Protein AF-A0A514Z935-F1 (afdb_monomer)

InterPro domains:
  IPR003754 Tetrapyrrole biosynthesis, uroporphyrinogen III synthase [PF02602] (54-218)
  IPR003754 Tetrapyrrole biosynthesis, uroporphyrinogen III synthase [cd06578] (17-218)
  IPR036108 Tetrapyrrole biosynthesis, uroporphyrinogen III synthase superfamily [G3DSA:3.40.50.10090] (16-127)
  IPR036108 Tetrapyrrole biosynthesis, uroporphyrinogen III synthase superfamily [G3DSA:3.40.50.10090] (140-225)
  IPR036108 Tetrapyrrole biosynthesis, uroporphyrinogen III synthase superfamily [SSF69618] (15-220)
  IPR039793 Uroporphyrinogen-III synthase [PTHR38042] (12-221)

Sequence (226 aa):
MKSVLRTHQQREQTKKILLTRKNSAADEKFFADRNFVSQILPLSVLVLRTLTAQDILDLNQSHWVIFTSQTPVKMILSLLTKPIKIACIGEHTASRIRQCGYEPDFVSSKANKEEFVAEWKSLYSEEVQIFYPMSDLAEPIVATNAVIKNVVCYENRANLSATSALEKLLSAGNLDAVYLTSPSGWARFYIVYKNFDFPLKLIAIGKTTQAAIAANGFVSILKDEL

pLDDT: mean 90.05, std 12.54, range [34.81, 98.31]

Foldseek 3Di:
DDDDPDPPPPPPDQAEEEEQQDPCPVVCVLVVVVRYHYDYQHQKDKFFDDDDPVLLVLLQVFQEEEELDLVCLLVSVVSHPDDHAYEYEDPVNQVSNVVNVDHHPYYQPHNDLVSVLVVCVVPDQAETEYEYADAPPDDDRDHPRYNYDYDHGIYIDGPPVSLVVLLVVVVVVRHQAYEDEALVSVVSSCVRCVVHDDDHAYEYCDDRNQVSQVVVVDHYYYSVVD

Solvent-accessible surface area (backbone atoms only — not comparable to full-atom values): 13083 Å² total; per-residue (Å²): 137,85,86,76,83,78,79,83,74,78,74,79,77,73,39,29,30,38,33,43,48,81,91,36,70,72,55,46,50,58,38,42,80,68,52,30,48,73,41,77,52,36,49,56,40,81,44,75,48,87,74,52,74,64,54,49,48,49,49,65,68,26,56,31,36,43,31,76,49,52,80,58,46,66,62,55,62,72,63,53,87,63,95,64,47,32,34,26,37,29,68,71,25,46,53,49,40,44,75,71,78,41,79,66,77,38,69,34,95,50,83,50,68,70,59,35,53,52,55,46,58,74,77,47,82,63,80,41,39,30,27,32,58,36,44,68,85,52,81,78,79,84,55,99,51,42,53,63,48,72,39,70,41,26,36,85,40,75,30,71,77,38,51,64,52,49,51,54,49,58,73,63,70,67,58,51,27,39,44,31,82,34,46,70,48,43,55,63,49,44,73,58,49,75,80,54,96,72,88,58,49,39,32,14,69,40,69,71,24,36,50,50,43,40,76,72,78,43,79,59,45,46,54,94,77,110

Radius of gyration: 22.85 Å; Cα contacts (8 Å, |Δi|>4): 381; chains: 1; bounding box: 49×38×88 Å

Organism: NCBI:txid2592653

Mean predicted aligned error: 7.28 Å

Secondary structure (DSSP, 8-state):
--------------EEEEE-SS--HHHHHHHHTTTEEEEE--SEEEEEPPPPHHHHHHHHH-SEEEESSSTTHHHHHTT-SS--EEEEESHHHHHHHHHTT---SEEESSSSHHHHHHHHHHH--S-EEEEEEEETTSPPP--TTEEEEEEEEEEEEE-HHHHHHHHHHHHTT---EEEE-SHHHHHHHHHHHTT--S--EEEESSHHHHHHHHTTT--EEEGGG-

Structure (mmCIF, N/CA/C/O backbone):
data_AF-A0A514Z935-F1
#
_entry.id   AF-A0A514Z935-F1
#
loop_
_atom_site.group_PDB
_atom_site.id
_atom_site.type_symbol
_atom_site.label_atom_id
_atom_site.label_alt_id
_atom_site.label_comp_id
_atom_site.label_asym_id
_atom_site.label_entity_id
_atom_site.label_seq_id
_atom_site.pdbx_PDB_ins_code
_atom_site.Cartn_x
_atom_site.Cartn_y
_atom_site.Cartn_z
_atom_site.occupancy
_atom_site.B_iso_or_equiv
_atom_site.auth_seq_id
_atom_site.auth_comp_id
_atom_site.auth_asym_id
_atom_site.auth_atom_id
_atom_site.pdbx_PDB_model_num
ATOM 1 N N . MET A 1 1 ? 9.562 -23.398 -62.787 1.00 38.91 1 MET A N 1
ATOM 2 C CA . MET A 1 1 ? 10.049 -22.347 -61.866 1.00 38.91 1 MET A CA 1
ATOM 3 C C . MET A 1 1 ? 8.942 -22.019 -60.874 1.00 38.91 1 MET A C 1
ATOM 5 O O . MET A 1 1 ? 7.975 -21.374 -61.250 1.00 38.91 1 MET A O 1
ATOM 9 N N . LYS A 1 2 ? 9.019 -22.544 -59.644 1.00 34.81 2 LYS A N 1
ATOM 10 C CA . LYS A 1 2 ? 8.078 -22.217 -58.561 1.00 34.81 2 LYS A CA 1
ATOM 11 C C . LYS A 1 2 ? 8.681 -21.076 -57.744 1.00 34.81 2 LYS A C 1
ATOM 13 O O . LYS A 1 2 ? 9.650 -21.287 -57.024 1.00 34.81 2 LYS A O 1
ATOM 18 N N . SER A 1 3 ? 8.126 -19.879 -57.904 1.00 36.09 3 SER A N 1
ATOM 19 C CA . SER A 1 3 ? 8.362 -18.749 -57.008 1.00 36.09 3 SER A CA 1
ATOM 20 C C . SER A 1 3 ? 7.587 -19.012 -55.718 1.00 36.09 3 SER A C 1
ATOM 22 O O . SER A 1 3 ? 6.361 -18.938 -55.698 1.00 36.09 3 SER A O 1
ATOM 24 N N . VAL A 1 4 ? 8.298 -19.404 -54.663 1.00 39.91 4 VAL A N 1
ATOM 25 C CA . VAL A 1 4 ? 7.763 -19.424 -53.301 1.00 39.91 4 VAL A CA 1
ATOM 26 C C . VAL A 1 4 ? 8.109 -18.072 -52.693 1.00 39.91 4 VAL A C 1
ATOM 28 O O . VAL A 1 4 ? 9.238 -17.840 -52.264 1.00 39.91 4 VAL A O 1
ATOM 31 N N . LEU A 1 5 ? 7.131 -17.169 -52.699 1.00 40.25 5 LEU A N 1
ATOM 32 C CA . LEU A 1 5 ? 7.147 -15.945 -51.907 1.00 40.25 5 LEU A CA 1
ATOM 33 C C . LEU A 1 5 ? 7.273 -16.340 -50.429 1.00 40.25 5 LEU A C 1
ATOM 35 O O . LEU A 1 5 ? 6.337 -16.862 -49.827 1.00 40.25 5 LEU A O 1
ATOM 39 N N . ARG A 1 6 ? 8.463 -16.136 -49.857 1.00 40.72 6 ARG A N 1
ATOM 40 C CA . ARG A 1 6 ? 8.690 -16.214 -48.413 1.00 40.72 6 ARG A CA 1
ATOM 41 C C . ARG A 1 6 ? 8.027 -15.005 -47.767 1.00 40.72 6 ARG A C 1
ATOM 43 O O . ARG A 1 6 ? 8.526 -13.889 -47.862 1.00 40.72 6 ARG A O 1
ATOM 50 N N . THR A 1 7 ? 6.907 -15.242 -47.103 1.00 41.59 7 THR A N 1
ATOM 51 C CA . THR A 1 7 ? 6.270 -14.288 -46.200 1.00 41.59 7 THR A CA 1
ATOM 52 C C . THR A 1 7 ? 7.238 -13.993 -45.052 1.00 41.59 7 THR A C 1
ATOM 54 O O . THR A 1 7 ? 7.523 -14.865 -44.231 1.00 41.59 7 THR A O 1
ATOM 57 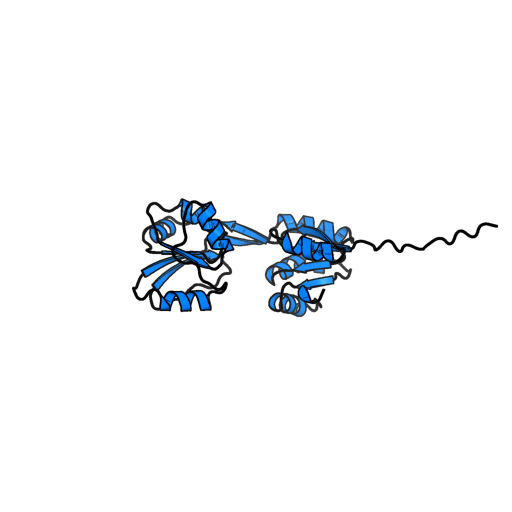N N . HIS A 1 8 ? 7.776 -12.774 -44.995 1.00 43.47 8 HIS A N 1
ATOM 58 C CA . HIS A 1 8 ? 8.465 -12.266 -43.813 1.00 43.47 8 HIS A CA 1
ATOM 59 C C . HIS A 1 8 ? 7.430 -12.061 -42.697 1.00 43.47 8 HIS A C 1
ATOM 61 O O . HIS A 1 8 ? 6.852 -10.989 -42.564 1.00 43.47 8 HIS A O 1
ATOM 67 N N . GLN A 1 9 ? 7.184 -13.090 -41.884 1.00 44.22 9 GLN A N 1
ATOM 68 C CA . GLN A 1 9 ? 6.660 -12.876 -40.537 1.00 44.22 9 GLN A CA 1
ATOM 69 C C . GLN A 1 9 ? 7.797 -12.274 -39.704 1.00 44.22 9 GLN A C 1
ATOM 71 O O . GLN A 1 9 ? 8.700 -12.988 -39.263 1.00 44.22 9 GLN A O 1
ATOM 76 N N . GLN A 1 10 ? 7.774 -10.954 -39.502 1.00 45.56 10 GLN A N 1
ATOM 77 C CA . GLN A 1 10 ? 8.429 -10.342 -38.349 1.00 45.56 10 GLN A CA 1
ATOM 78 C C . GLN A 1 10 ? 7.857 -11.036 -37.109 1.00 45.56 10 GLN A C 1
ATOM 80 O O . GLN A 1 10 ? 6.698 -10.836 -36.759 1.00 45.56 10 GLN A O 1
ATOM 85 N N . ARG A 1 11 ? 8.643 -11.912 -36.475 1.00 48.09 11 ARG A N 1
ATOM 86 C CA . ARG A 1 11 ? 8.331 -12.370 -35.122 1.00 48.09 11 ARG A CA 1
ATOM 87 C C . ARG A 1 11 ? 8.360 -11.127 -34.247 1.00 48.09 11 ARG A C 1
ATOM 89 O O . ARG A 1 11 ? 9.430 -10.548 -34.073 1.00 48.09 11 ARG A O 1
ATOM 96 N N . GLU A 1 12 ? 7.206 -10.697 -33.752 1.00 62.25 12 GLU A N 1
ATOM 97 C CA . GLU A 1 12 ? 7.158 -9.661 -32.730 1.00 62.25 12 GLU A CA 1
ATOM 98 C C . GLU A 1 12 ? 8.015 -10.126 -31.552 1.00 62.25 12 GLU A C 1
ATOM 100 O O . GLU A 1 12 ? 7.725 -11.135 -30.908 1.00 62.25 12 GLU A O 1
ATOM 105 N N . GLN A 1 13 ? 9.133 -9.442 -31.327 1.00 77.75 13 GLN A N 1
ATOM 106 C CA . GLN A 1 13 ? 10.021 -9.764 -30.226 1.00 77.75 13 GLN A CA 1
ATOM 107 C C . GLN A 1 13 ? 9.318 -9.376 -28.927 1.00 77.75 13 GLN A C 1
ATOM 109 O O . GLN A 1 13 ? 9.042 -8.201 -28.687 1.00 77.75 13 GLN A O 1
ATOM 114 N N . THR A 1 14 ? 9.004 -10.375 -28.109 1.00 85.69 14 THR A N 1
ATOM 115 C CA . THR A 1 14 ? 8.388 -10.168 -26.801 1.00 85.69 14 THR A CA 1
ATOM 116 C C . THR A 1 14 ? 9.323 -9.364 -25.904 1.00 85.69 14 THR A C 1
ATOM 118 O O . THR A 1 14 ? 10.494 -9.721 -25.749 1.00 85.69 14 THR A O 1
ATOM 121 N N . LYS A 1 15 ? 8.801 -8.289 -25.310 1.00 95.25 15 LYS A N 1
ATOM 122 C CA . LYS A 1 15 ? 9.556 -7.390 -24.426 1.00 95.25 15 LYS A CA 1
ATOM 123 C C . LYS A 1 15 ? 9.511 -7.897 -22.990 1.00 95.25 15 LYS A C 1
ATOM 125 O O . LYS A 1 15 ? 8.523 -8.502 -22.590 1.00 95.25 15 LYS A O 1
ATOM 130 N N . LYS A 1 16 ? 10.530 -7.644 -22.175 1.00 96.88 16 LYS A N 1
ATOM 131 C CA . LYS A 1 16 ? 10.535 -7.984 -20.746 1.00 96.88 16 LYS A CA 1
ATOM 132 C C . LYS A 1 16 ? 10.329 -6.750 -19.885 1.00 96.88 16 LYS A C 1
ATOM 134 O O . LYS A 1 16 ? 10.975 -5.723 -20.083 1.00 96.88 16 LYS A O 1
ATOM 139 N N . ILE A 1 17 ? 9.457 -6.872 -18.892 1.00 97.56 17 ILE A N 1
ATOM 140 C CA . ILE A 1 17 ? 9.171 -5.806 -17.932 1.00 97.56 17 ILE A CA 1
ATOM 141 C C . ILE A 1 17 ? 9.359 -6.288 -16.501 1.00 97.56 17 ILE A C 1
ATOM 143 O O . ILE A 1 17 ? 8.894 -7.361 -16.124 1.00 97.56 17 ILE A O 1
ATOM 147 N N . LEU A 1 18 ? 10.014 -5.465 -15.687 1.00 97.62 18 LEU A N 1
ATOM 148 C CA . LEU A 1 18 ? 10.150 -5.691 -14.255 1.00 97.62 18 LEU A CA 1
ATOM 149 C C . LEU A 1 18 ? 8.975 -5.074 -13.485 1.00 97.62 18 LEU A C 1
ATOM 151 O O . LEU A 1 18 ? 8.749 -3.868 -13.565 1.00 97.62 18 LEU A O 1
ATOM 155 N N . LEU A 1 19 ? 8.272 -5.870 -12.682 1.00 97.19 19 LEU A N 1
ATOM 156 C CA . LEU A 1 19 ? 7.227 -5.415 -11.766 1.00 97.19 19 LEU A CA 1
ATOM 157 C C . LEU A 1 19 ? 7.778 -5.403 -10.341 1.00 97.19 19 LEU A C 1
ATOM 159 O O . LEU A 1 19 ? 8.214 -6.424 -9.811 1.00 97.19 19 LEU A O 1
ATOM 163 N N . THR A 1 20 ? 7.735 -4.237 -9.699 1.00 94.19 20 THR A N 1
ATOM 164 C CA . THR A 1 20 ? 8.425 -3.992 -8.418 1.00 94.19 20 THR A CA 1
ATOM 165 C C . THR A 1 20 ? 7.577 -4.254 -7.164 1.00 94.19 20 THR A C 1
ATOM 167 O O . THR A 1 20 ? 7.982 -3.919 -6.044 1.00 94.19 20 THR A O 1
ATOM 170 N N . ARG A 1 21 ? 6.404 -4.886 -7.321 1.00 88.62 21 ARG A N 1
ATOM 171 C CA . ARG A 1 21 ? 5.428 -5.179 -6.256 1.00 88.62 21 ARG A CA 1
ATOM 172 C C . ARG A 1 21 ? 5.013 -6.656 -6.280 1.00 88.62 21 ARG A C 1
ATOM 174 O O . ARG A 1 21 ? 5.019 -7.288 -7.321 1.00 88.62 21 ARG A O 1
ATOM 181 N N . LYS A 1 22 ? 4.653 -7.215 -5.114 1.00 81.88 22 LYS A N 1
ATOM 182 C CA . LYS A 1 22 ? 4.264 -8.634 -4.958 1.00 81.88 22 LYS A CA 1
ATOM 183 C C . LYS A 1 22 ? 2.874 -8.970 -5.518 1.00 81.88 22 LYS A C 1
ATOM 185 O O . LYS A 1 22 ? 2.697 -10.020 -6.117 1.00 81.88 22 LYS A O 1
ATOM 190 N N . ASN A 1 23 ? 1.885 -8.106 -5.290 1.00 79.94 23 ASN A N 1
ATOM 191 C CA . ASN A 1 23 ? 0.494 -8.350 -5.684 1.00 79.94 23 ASN A CA 1
ATOM 192 C C . ASN A 1 23 ? 0.226 -7.703 -7.045 1.00 79.94 23 ASN A C 1
ATOM 194 O O . ASN A 1 23 ? -0.325 -6.605 -7.094 1.00 79.94 23 ASN A O 1
ATOM 198 N N . SER A 1 24 ? 0.663 -8.366 -8.113 1.00 83.88 24 SER A N 1
ATOM 199 C CA . SER A 1 24 ? 0.723 -7.772 -9.450 1.00 83.88 24 SER A CA 1
ATOM 200 C C . SER A 1 24 ? -0.103 -8.492 -10.514 1.00 83.88 24 SER A C 1
ATOM 202 O O . SER A 1 24 ? -0.036 -8.086 -11.659 1.00 83.88 24 SER A O 1
ATOM 204 N N . ALA A 1 25 ? -0.962 -9.456 -10.169 1.00 88.56 25 ALA A N 1
ATOM 205 C CA . ALA A 1 25 ? -1.711 -10.251 -11.155 1.00 88.56 25 ALA A CA 1
ATOM 206 C C . ALA A 1 25 ? -2.485 -9.416 -12.203 1.00 88.56 25 ALA A C 1
ATOM 208 O O . ALA A 1 25 ? -2.454 -9.719 -13.395 1.00 88.56 25 ALA A O 1
ATOM 209 N N . ALA A 1 26 ? -3.154 -8.337 -11.780 1.00 90.62 26 ALA A N 1
ATOM 210 C CA . ALA A 1 26 ? -3.851 -7.437 -12.704 1.00 90.62 26 ALA A CA 1
ATOM 211 C C . ALA A 1 26 ? -2.878 -6.640 -13.594 1.00 90.62 26 ALA A C 1
ATOM 213 O O . ALA A 1 26 ? -3.160 -6.409 -14.768 1.00 90.62 26 ALA A O 1
ATOM 214 N N . ASP A 1 27 ? -1.728 -6.239 -13.047 1.00 94.38 27 ASP A N 1
ATOM 215 C CA . ASP A 1 27 ? -0.671 -5.557 -13.796 1.00 94.38 27 ASP A CA 1
ATOM 216 C C . ASP A 1 27 ? 0.008 -6.518 -14.784 1.00 94.38 27 ASP A C 1
ATOM 218 O O . ASP A 1 27 ? 0.203 -6.166 -15.941 1.00 94.38 27 ASP A O 1
ATOM 222 N N . GLU A 1 28 ? 0.303 -7.750 -14.368 1.00 96.00 28 GLU A N 1
ATOM 223 C CA . GLU A 1 28 ? 0.861 -8.804 -15.217 1.00 96.00 28 GLU A CA 1
ATOM 224 C C . GLU A 1 28 ? -0.033 -9.057 -16.425 1.00 96.00 28 GLU A C 1
ATOM 226 O O . GLU A 1 28 ? 0.459 -9.072 -17.551 1.00 96.00 28 GLU A O 1
ATOM 231 N N . LYS A 1 29 ? -1.350 -9.176 -16.207 1.00 95.62 29 LYS A N 1
ATOM 232 C CA . LYS A 1 29 ? -2.318 -9.290 -17.300 1.00 95.62 29 LYS A CA 1
ATOM 233 C C . LYS A 1 29 ? -2.285 -8.064 -18.215 1.00 95.62 29 LYS A C 1
ATOM 235 O O . LYS A 1 29 ? -2.195 -8.216 -19.428 1.00 95.62 29 LYS A O 1
ATOM 240 N N . PHE A 1 30 ? -2.325 -6.861 -17.643 1.00 95.94 30 PHE A N 1
ATOM 241 C CA . PHE A 1 30 ? -2.292 -5.608 -18.401 1.00 95.94 30 PHE A CA 1
ATOM 242 C C . PHE A 1 30 ? -1.068 -5.506 -19.328 1.00 95.94 30 PHE A C 1
ATOM 244 O O . PHE A 1 30 ? -1.192 -5.050 -20.468 1.00 95.94 30 PHE A O 1
ATOM 251 N N . PHE A 1 31 ? 0.103 -5.927 -18.843 1.00 96.69 31 PHE A N 1
ATOM 252 C CA . PHE A 1 31 ? 1.350 -5.918 -19.605 1.00 96.69 31 PHE A CA 1
ATOM 253 C C . PHE A 1 31 ? 1.435 -7.080 -20.604 1.00 96.69 31 PHE A C 1
ATOM 255 O O . PHE A 1 31 ? 1.903 -6.876 -21.725 1.00 96.69 31 PHE A O 1
ATOM 262 N N . ALA A 1 32 ? 0.936 -8.267 -20.251 1.00 95.69 32 ALA A N 1
ATOM 263 C CA . ALA A 1 32 ? 0.850 -9.404 -21.168 1.00 95.69 32 ALA A CA 1
ATOM 264 C C . ALA A 1 32 ? -0.004 -9.075 -22.402 1.00 95.69 32 ALA A C 1
ATOM 266 O O . ALA A 1 32 ? 0.423 -9.331 -23.527 1.00 95.69 32 ALA A O 1
ATOM 267 N N . ASP A 1 33 ? -1.141 -8.397 -22.205 1.00 95.56 33 ASP A N 1
ATOM 268 C CA . ASP A 1 33 ? -2.022 -7.918 -23.281 1.00 95.56 33 ASP A CA 1
ATOM 269 C C . ASP A 1 33 ? -1.326 -6.873 -24.201 1.00 95.56 33 ASP A C 1
ATOM 271 O O . ASP A 1 33 ? -1.850 -6.519 -25.254 1.00 95.56 33 ASP A O 1
ATOM 275 N N . ARG A 1 34 ? -0.123 -6.396 -23.833 1.00 94.75 34 ARG A N 1
ATOM 276 C CA . ARG A 1 34 ? 0.731 -5.446 -24.577 1.00 94.75 34 ARG A CA 1
ATOM 277 C C . ARG A 1 34 ? 2.080 -6.045 -24.995 1.00 94.75 34 ARG A C 1
ATOM 279 O O . ARG A 1 34 ? 3.050 -5.314 -25.202 1.00 94.75 34 ARG A O 1
ATOM 286 N N . ASN A 1 35 ? 2.146 -7.371 -25.118 1.00 95.38 35 ASN A N 1
ATOM 287 C CA . ASN A 1 35 ? 3.324 -8.120 -25.567 1.00 95.38 35 ASN A CA 1
ATOM 288 C C . ASN A 1 35 ? 4.563 -7.959 -24.656 1.00 95.38 35 ASN A C 1
ATOM 290 O O . ASN A 1 35 ? 5.713 -7.979 -25.112 1.00 95.38 35 ASN A O 1
ATOM 294 N N . PHE A 1 36 ? 4.326 -7.809 -23.349 1.00 96.50 36 PHE A N 1
ATOM 295 C CA . PHE A 1 36 ? 5.367 -7.905 -22.333 1.00 96.50 36 PHE A CA 1
ATOM 296 C C . PHE A 1 36 ? 5.308 -9.236 -21.575 1.00 96.50 36 PHE A C 1
ATOM 298 O O . PHE A 1 36 ? 4.248 -9.696 -21.157 1.00 96.50 36 PHE A O 1
ATOM 305 N N . VAL A 1 37 ? 6.477 -9.804 -21.292 1.00 96.50 37 VAL A N 1
ATOM 306 C CA . VAL A 1 37 ? 6.668 -10.863 -20.300 1.00 96.50 37 VAL A CA 1
ATOM 307 C C . VAL A 1 37 ? 7.099 -10.226 -18.989 1.00 96.50 37 VAL A C 1
ATOM 309 O O . VAL A 1 37 ? 8.124 -9.545 -18.906 1.00 96.50 37 VAL A O 1
ATOM 312 N N . SER A 1 38 ? 6.284 -10.454 -17.965 1.00 96.19 38 SER A N 1
ATOM 313 C CA . SER A 1 38 ? 6.471 -9.892 -16.634 1.00 96.19 38 SER A CA 1
ATOM 314 C C . SER A 1 38 ? 7.500 -10.688 -15.838 1.00 96.19 38 SER A C 1
ATOM 316 O O . SER A 1 38 ? 7.423 -11.911 -15.734 1.00 96.19 38 SER A O 1
ATOM 318 N N . GLN A 1 39 ? 8.436 -9.980 -15.219 1.00 95.50 39 GLN A N 1
ATOM 319 C CA . GLN A 1 39 ? 9.301 -10.500 -14.175 1.00 95.50 39 GLN A CA 1
ATOM 320 C C . GLN A 1 39 ? 9.010 -9.759 -12.875 1.00 95.50 39 GLN A C 1
ATOM 322 O O . GLN A 1 39 ? 9.112 -8.539 -12.816 1.00 95.50 39 GLN A O 1
ATOM 327 N N . ILE A 1 40 ? 8.662 -10.488 -11.818 1.00 95.25 40 ILE A N 1
ATOM 328 C CA . ILE A 1 40 ? 8.278 -9.887 -10.539 1.00 95.25 40 ILE A CA 1
ATOM 329 C C . ILE A 1 40 ? 9.475 -9.881 -9.593 1.00 95.25 40 ILE A C 1
ATOM 331 O O . ILE A 1 40 ? 10.040 -10.931 -9.283 1.00 95.25 40 ILE A O 1
ATOM 335 N N . LEU A 1 41 ? 9.826 -8.703 -9.084 1.00 95.38 41 LEU A N 1
ATOM 336 C CA . LEU A 1 41 ? 10.818 -8.545 -8.027 1.00 95.38 41 LEU A CA 1
ATOM 337 C C . LEU A 1 41 ? 10.365 -7.459 -7.043 1.00 95.38 41 LEU A C 1
ATOM 339 O O . LEU A 1 41 ? 10.616 -6.273 -7.263 1.00 95.38 41 LEU A O 1
ATOM 343 N N . PRO A 1 42 ? 9.701 -7.829 -5.935 1.00 93.94 42 PRO A N 1
ATOM 344 C CA . PRO A 1 42 ? 9.234 -6.854 -4.964 1.00 93.94 42 PRO A CA 1
ATOM 345 C C . PRO A 1 42 ? 10.412 -6.153 -4.282 1.00 93.94 42 PRO A C 1
ATOM 347 O O . PRO A 1 42 ? 11.190 -6.789 -3.570 1.00 93.94 42 PRO A O 1
ATOM 350 N N . LEU A 1 43 ? 10.511 -4.831 -4.441 1.00 93.38 43 LEU A N 1
ATOM 351 C CA . LEU A 1 43 ? 11.558 -4.014 -3.800 1.00 93.38 43 LEU A CA 1
ATOM 352 C C . LEU A 1 43 ? 11.169 -3.571 -2.378 1.00 93.38 43 LEU A C 1
ATOM 354 O O . LEU A 1 43 ? 11.914 -2.886 -1.674 1.00 93.38 43 LEU A O 1
ATOM 358 N N . SER A 1 44 ? 9.973 -3.954 -1.940 1.00 89.94 44 SER A N 1
ATOM 359 C CA . SER A 1 44 ? 9.441 -3.695 -0.610 1.00 89.94 44 SER A CA 1
ATOM 360 C C . SER A 1 44 ? 8.898 -4.966 0.013 1.00 89.94 44 SER A C 1
ATOM 362 O O . SER A 1 44 ? 8.351 -5.828 -0.677 1.00 89.94 44 SER A O 1
ATOM 364 N N . VAL A 1 45 ? 9.026 -5.050 1.332 1.00 90.38 45 VAL A N 1
ATOM 365 C CA . VAL A 1 45 ? 8.355 -6.054 2.150 1.00 90.38 45 VAL A CA 1
ATOM 366 C C . VAL A 1 45 ? 7.584 -5.353 3.257 1.00 90.38 45 VAL A C 1
ATOM 368 O O . VAL A 1 45 ? 8.064 -4.389 3.853 1.00 90.38 45 VAL A O 1
ATOM 371 N N . LEU A 1 46 ? 6.370 -5.836 3.511 1.00 90.88 46 LEU A N 1
ATOM 372 C CA . LEU A 1 46 ? 5.587 -5.413 4.664 1.00 90.88 46 LEU A CA 1
ATOM 373 C C . LEU A 1 46 ? 5.963 -6.305 5.842 1.00 90.88 46 LEU A C 1
ATOM 375 O O . LEU A 1 46 ? 5.821 -7.526 5.757 1.00 90.88 46 LEU A O 1
ATOM 379 N N . VAL A 1 47 ? 6.450 -5.697 6.918 1.00 93.06 47 VAL A N 1
ATOM 380 C CA . VAL A 1 47 ? 6.881 -6.404 8.127 1.00 93.06 47 VAL A CA 1
ATOM 381 C C . VAL A 1 47 ? 5.940 -6.028 9.257 1.00 93.06 47 VAL A C 1
ATOM 383 O O . VAL A 1 47 ? 5.866 -4.858 9.623 1.00 93.06 47 VAL A O 1
ATOM 386 N N . LEU A 1 48 ? 5.202 -7.006 9.787 1.00 95.50 48 LEU A N 1
ATOM 387 C CA . LEU A 1 48 ? 4.368 -6.798 10.970 1.00 95.50 48 LEU A CA 1
ATOM 388 C C . LEU A 1 48 ? 5.255 -6.456 12.172 1.00 95.50 48 LEU A C 1
ATOM 390 O O . LEU A 1 48 ? 6.324 -7.042 12.352 1.00 95.50 48 LEU A O 1
ATOM 394 N N . ARG A 1 49 ? 4.796 -5.515 12.991 1.00 95.31 49 ARG A N 1
ATOM 395 C CA . ARG A 1 49 ? 5.391 -5.200 14.286 1.00 95.31 49 ARG A CA 1
ATOM 396 C C . ARG A 1 49 ? 4.687 -5.988 15.376 1.00 95.31 49 ARG A C 1
ATOM 398 O O . ARG A 1 49 ? 3.465 -6.114 15.367 1.00 95.31 49 ARG A O 1
ATOM 405 N N . THR A 1 50 ? 5.463 -6.456 16.344 1.00 93.56 50 THR A N 1
ATOM 406 C CA . THR A 1 50 ? 4.912 -6.937 17.610 1.00 93.56 50 THR A CA 1
ATOM 407 C C . THR A 1 50 ? 4.299 -5.759 18.357 1.00 93.56 50 THR A C 1
ATOM 409 O O . THR A 1 50 ? 4.953 -4.730 18.526 1.00 93.56 50 THR A O 1
ATOM 412 N N . LEU A 1 51 ? 3.051 -5.912 18.791 1.00 95.62 51 LEU A N 1
ATOM 413 C CA . LEU A 1 51 ? 2.374 -4.930 19.630 1.00 95.62 51 LEU A CA 1
ATOM 414 C C . LEU A 1 51 ? 2.853 -5.030 21.076 1.00 95.62 51 LEU A C 1
ATOM 416 O O . LEU A 1 51 ? 3.167 -6.117 21.564 1.00 95.62 51 LEU A O 1
ATOM 420 N N . THR A 1 52 ? 2.916 -3.890 21.761 1.00 97.38 52 THR A N 1
ATOM 421 C CA . THR A 1 52 ? 3.236 -3.858 23.189 1.00 97.38 52 THR A CA 1
ATOM 422 C C . THR A 1 52 ? 2.058 -4.373 24.018 1.00 97.38 52 THR A C 1
ATOM 424 O O . THR A 1 52 ? 0.920 -4.422 23.549 1.00 97.38 52 THR A O 1
ATOM 427 N N . ALA A 1 53 ? 2.306 -4.719 25.286 1.00 97.31 53 ALA A N 1
ATOM 428 C CA . ALA A 1 53 ? 1.229 -5.078 26.210 1.00 97.31 53 ALA A CA 1
ATOM 429 C C . ALA A 1 53 ? 0.187 -3.952 26.345 1.00 97.31 53 ALA A C 1
ATOM 431 O O . ALA A 1 53 ? -1.007 -4.229 26.428 1.00 97.31 53 ALA A O 1
ATOM 432 N N . GLN A 1 54 ? 0.632 -2.690 26.298 1.00 97.25 54 GLN A N 1
ATOM 433 C CA . GLN A 1 54 ? -0.262 -1.538 26.338 1.00 97.25 54 GLN A CA 1
ATOM 434 C C . GLN A 1 54 ? -1.101 -1.420 25.062 1.00 97.25 54 GLN A C 1
ATOM 436 O O . GLN A 1 54 ? -2.294 -1.171 25.157 1.00 97.25 54 GLN A O 1
ATOM 441 N N . ASP A 1 55 ? -0.527 -1.656 23.879 1.00 97.50 55 ASP A N 1
ATOM 442 C CA . ASP A 1 55 ? -1.296 -1.623 22.625 1.00 97.50 55 ASP A CA 1
ATOM 443 C C . ASP A 1 55 ? -2.397 -2.694 22.611 1.00 97.50 55 ASP A C 1
ATOM 445 O O . ASP A 1 55 ? -3.506 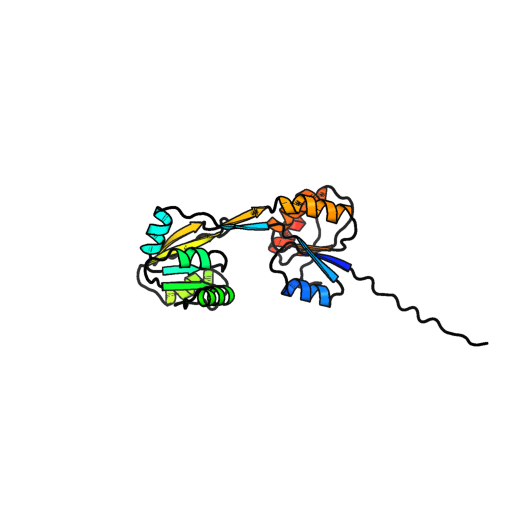-2.446 22.146 1.00 97.50 55 ASP A O 1
ATOM 449 N N . ILE A 1 56 ? -2.103 -3.888 23.136 1.00 97.56 56 ILE A N 1
ATOM 450 C CA . ILE A 1 56 ? -3.082 -4.979 23.242 1.00 97.56 56 ILE A CA 1
ATOM 451 C C . ILE A 1 56 ? -4.175 -4.626 24.258 1.00 97.56 56 ILE A C 1
ATOM 453 O O . ILE A 1 56 ? -5.348 -4.932 24.025 1.00 97.56 56 ILE A O 1
ATOM 457 N N . LEU A 1 57 ? -3.813 -3.978 25.369 1.00 97.19 57 LEU A N 1
ATOM 458 C CA . LEU A 1 57 ? -4.778 -3.477 26.344 1.00 97.19 57 LEU A CA 1
ATOM 459 C C . LEU A 1 57 ? -5.690 -2.412 25.717 1.00 97.19 57 LEU A C 1
ATOM 461 O O . LEU A 1 57 ? -6.908 -2.546 25.801 1.00 97.19 57 LEU A O 1
ATOM 465 N N . ASP A 1 58 ? -5.116 -1.426 25.026 1.00 96.81 58 ASP A N 1
ATOM 466 C CA . ASP A 1 58 ? -5.847 -0.351 24.345 1.00 96.81 58 ASP A CA 1
ATOM 467 C C . ASP A 1 58 ? -6.800 -0.919 23.276 1.00 96.81 58 ASP A C 1
ATOM 469 O O . ASP A 1 58 ? -7.966 -0.522 23.199 1.00 96.81 58 ASP A O 1
ATOM 473 N N . LEU A 1 59 ? -6.341 -1.899 22.485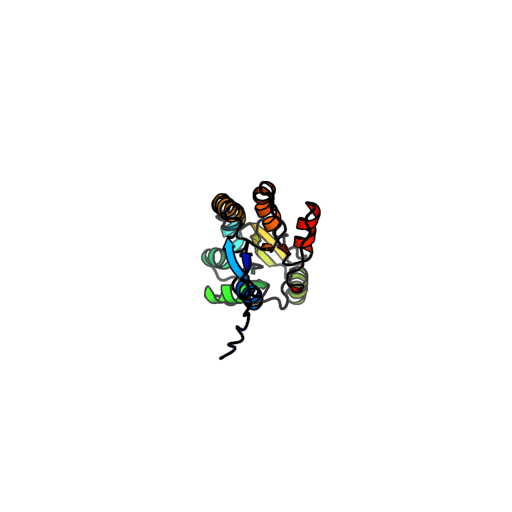 1.00 97.75 59 LEU A N 1
ATOM 474 C CA . LEU A 1 59 ? -7.172 -2.622 21.516 1.00 97.75 59 LEU A CA 1
ATOM 475 C C . LEU A 1 59 ? -8.391 -3.255 22.196 1.00 97.75 59 LEU A C 1
ATOM 477 O O . LEU A 1 59 ? -9.515 -3.090 21.732 1.00 97.75 59 LEU A O 1
ATOM 481 N N . ASN A 1 60 ? -8.177 -3.953 23.312 1.00 97.38 60 ASN A N 1
ATOM 482 C CA . ASN A 1 60 ? -9.239 -4.654 24.031 1.00 97.38 60 ASN A CA 1
ATOM 483 C C . ASN A 1 60 ? -10.085 -3.744 24.935 1.00 97.38 60 ASN A C 1
ATOM 485 O O . ASN A 1 60 ? -11.081 -4.203 25.493 1.00 97.38 60 ASN A O 1
ATOM 489 N N . GLN A 1 61 ? -9.735 -2.470 25.096 1.00 95.94 61 GLN A N 1
ATOM 490 C CA . GLN A 1 61 ? -10.563 -1.465 25.773 1.00 95.94 61 GLN A CA 1
ATOM 491 C C . GLN A 1 61 ? -11.378 -0.621 24.791 1.00 95.94 61 GLN A C 1
ATOM 493 O O . GLN A 1 61 ? -12.442 -0.133 25.160 1.00 95.94 61 GLN A O 1
ATOM 498 N N . SER A 1 62 ? -10.933 -0.535 23.537 1.00 96.62 62 SER A N 1
ATOM 499 C CA . SER A 1 62 ? -11.592 0.240 22.490 1.00 96.62 62 SER A CA 1
ATOM 500 C C . SER A 1 62 ? -13.000 -0.268 22.164 1.00 96.62 62 SER A C 1
ATOM 502 O O . SER A 1 62 ? -13.305 -1.459 22.259 1.00 96.62 62 SER A O 1
ATOM 504 N N . HIS A 1 63 ? -13.860 0.654 21.732 1.00 95.44 63 HIS A N 1
ATOM 505 C CA . HIS A 1 63 ? -15.198 0.344 21.222 1.00 95.44 63 HIS A CA 1
ATOM 506 C C . HIS A 1 63 ? -15.147 -0.125 19.763 1.00 95.44 63 HIS A C 1
ATOM 508 O O . HIS A 1 63 ? -15.969 -0.943 19.346 1.00 95.44 63 HIS A O 1
ATOM 514 N N . TRP A 1 64 ? -14.174 0.392 19.005 1.00 96.38 64 TRP A N 1
ATOM 515 C CA . TRP A 1 64 ? -14.003 0.128 17.581 1.00 96.38 64 TRP A CA 1
ATOM 516 C C . TRP A 1 64 ? -12.559 -0.178 17.204 1.00 96.38 64 TRP A C 1
ATOM 518 O O . TRP A 1 64 ? -11.621 0.360 17.793 1.00 96.38 64 TRP A O 1
ATOM 528 N N . VAL A 1 65 ? -12.398 -0.951 16.134 1.00 97.25 65 VAL A N 1
ATOM 529 C CA . VAL A 1 65 ? -11.164 -1.017 15.348 1.00 97.25 65 VAL A CA 1
ATOM 530 C C . VAL A 1 65 ? -11.432 -0.582 13.907 1.00 97.25 65 VAL A C 1
ATOM 532 O O . VAL A 1 65 ? -12.399 -1.032 13.293 1.00 97.25 65 VAL A O 1
ATOM 535 N N . ILE A 1 66 ? -10.581 0.289 13.355 1.00 95.50 66 ILE A N 1
ATOM 536 C CA . ILE A 1 66 ? -10.684 0.751 11.959 1.00 95.50 66 ILE A CA 1
ATOM 537 C C . ILE A 1 66 ? -9.548 0.166 11.124 1.00 95.50 66 ILE A C 1
ATOM 539 O O . ILE A 1 66 ? -8.382 0.414 11.400 1.00 95.50 66 ILE A O 1
ATOM 543 N N . PHE A 1 67 ? -9.856 -0.527 10.033 1.00 95.44 67 PHE A N 1
ATOM 544 C CA . PHE A 1 67 ? -8.852 -1.013 9.088 1.00 95.44 67 PHE A CA 1
ATOM 545 C C . PHE A 1 67 ? -8.849 -0.205 7.789 1.00 95.44 67 PHE A C 1
ATOM 547 O O . PHE A 1 67 ? -9.799 -0.238 7.013 1.00 95.44 67 PHE A O 1
ATOM 554 N N . THR A 1 68 ? -7.731 0.450 7.482 1.00 92.81 68 THR A N 1
ATOM 555 C CA . THR A 1 68 ? -7.490 1.079 6.164 1.00 92.81 68 THR A CA 1
ATOM 556 C C . THR A 1 68 ? -6.640 0.205 5.239 1.00 92.81 68 THR A C 1
ATOM 558 O O . THR A 1 68 ? -6.293 0.594 4.127 1.00 92.81 68 THR A O 1
ATOM 561 N N . SER A 1 69 ? -6.271 -0.988 5.710 1.00 91.62 69 SER A N 1
ATOM 562 C CA . SER A 1 69 ? -5.434 -1.951 5.008 1.00 91.62 69 SER A CA 1
ATOM 563 C C . SER A 1 69 ? -5.767 -3.362 5.472 1.00 91.62 69 SER A C 1
ATOM 565 O O . SER A 1 69 ? -5.981 -3.604 6.659 1.00 91.62 69 SER A O 1
ATOM 567 N N . GLN A 1 70 ? -5.726 -4.316 4.544 1.00 93.62 70 GLN A N 1
ATOM 568 C CA . GLN A 1 70 ? -5.869 -5.744 4.834 1.00 93.62 70 GLN A CA 1
ATOM 569 C C . GLN A 1 70 ? -4.691 -6.328 5.639 1.00 93.62 70 GLN A C 1
ATOM 571 O O . GLN A 1 70 ? -4.819 -7.403 6.226 1.00 93.62 70 GLN A O 1
ATOM 576 N N . THR A 1 71 ? -3.531 -5.658 5.641 1.00 94.75 71 THR A N 1
ATOM 577 C CA . THR A 1 71 ? -2.276 -6.185 6.205 1.00 94.75 71 THR A CA 1
ATOM 578 C C . THR A 1 71 ? -2.376 -6.524 7.698 1.00 94.75 71 THR A C 1
ATOM 580 O O . THR A 1 71 ? -2.078 -7.668 8.049 1.00 94.75 71 THR A O 1
ATOM 583 N N . PRO A 1 72 ? -2.806 -5.606 8.588 1.00 96.56 72 PRO A N 1
ATOM 584 C CA . PRO A 1 72 ? -2.874 -5.893 10.019 1.00 96.56 72 PRO A CA 1
ATOM 585 C C . PRO A 1 72 ? -4.081 -6.753 10.426 1.00 96.56 72 PRO A C 1
ATOM 587 O O . PRO A 1 72 ? -4.062 -7.291 11.528 1.00 96.56 72 PRO A O 1
ATOM 590 N N . VAL A 1 73 ? -5.097 -6.927 9.566 1.00 97.50 73 VAL A N 1
ATOM 591 C CA . VAL A 1 73 ? -6.399 -7.540 9.919 1.00 97.50 73 VAL A CA 1
ATOM 592 C C . VAL A 1 73 ? -6.243 -8.848 10.691 1.00 97.50 73 VAL A C 1
ATOM 594 O O . VAL A 1 73 ? -6.718 -8.960 11.814 1.00 97.50 73 VAL A O 1
ATOM 597 N N . LYS A 1 74 ? -5.518 -9.825 10.130 1.00 97.38 74 LYS A N 1
ATOM 598 C CA . LYS A 1 74 ? -5.381 -11.148 10.762 1.00 97.38 74 LYS A CA 1
ATOM 599 C C . LYS A 1 74 ? -4.716 -11.065 12.141 1.00 97.38 74 LYS A C 1
ATOM 601 O O . LYS A 1 74 ? -5.154 -11.738 13.064 1.00 97.38 74 LYS A O 1
ATOM 606 N N . MET A 1 75 ? -3.658 -10.263 12.262 1.00 97.56 75 MET A N 1
ATOM 607 C CA . MET A 1 75 ? -2.910 -10.114 13.511 1.00 97.56 75 MET A CA 1
ATOM 608 C C . MET A 1 75 ? -3.770 -9.438 14.578 1.00 97.56 75 MET A C 1
ATOM 610 O O . MET A 1 75 ? -3.874 -9.949 15.685 1.00 97.56 75 MET A O 1
ATOM 614 N N . ILE A 1 76 ? -4.422 -8.328 14.236 1.00 98.12 76 ILE A N 1
ATOM 615 C CA . ILE A 1 76 ? -5.236 -7.565 15.183 1.00 98.12 76 ILE A CA 1
ATOM 616 C C . ILE A 1 76 ? -6.436 -8.375 15.661 1.00 98.12 76 ILE A C 1
ATOM 618 O O . ILE A 1 76 ? -6.651 -8.475 16.863 1.00 98.12 76 ILE A O 1
ATOM 622 N N . LEU A 1 77 ? -7.165 -9.018 14.745 1.00 97.62 77 LEU A N 1
ATOM 623 C CA . LEU A 1 77 ? -8.322 -9.832 15.116 1.00 97.62 77 LEU A CA 1
ATOM 624 C C . LEU A 1 77 ? -7.927 -11.019 16.010 1.00 97.62 77 LEU A C 1
ATOM 626 O O . LEU A 1 77 ? -8.661 -11.350 16.933 1.00 97.62 77 LEU A O 1
ATOM 630 N N . SER A 1 78 ? -6.738 -11.604 15.815 1.00 96.94 78 SER A N 1
ATOM 631 C CA . SER A 1 78 ? -6.241 -12.692 16.675 1.00 96.94 78 SER A CA 1
ATOM 632 C C . SER A 1 78 ? -5.883 -12.274 18.109 1.00 96.94 78 SER A C 1
ATOM 634 O O . SER A 1 78 ? -5.681 -13.142 18.952 1.00 96.94 78 SER A O 1
ATOM 636 N N . LEU A 1 79 ? -5.786 -10.969 18.385 1.00 97.38 79 LEU A N 1
ATOM 637 C CA . LEU A 1 79 ? -5.435 -10.413 19.699 1.00 97.38 79 LEU A CA 1
ATOM 638 C C . LEU A 1 79 ? -6.659 -9.932 20.496 1.00 97.38 79 LEU A C 1
ATOM 640 O O . LEU A 1 79 ? -6.508 -9.411 21.604 1.00 97.38 79 LEU A O 1
ATOM 644 N N . LEU A 1 80 ? -7.861 -10.083 19.937 1.00 96.88 80 LEU A N 1
ATOM 645 C CA . LEU A 1 80 ? -9.104 -9.726 20.606 1.00 96.88 80 LEU A CA 1
ATOM 646 C C . LEU A 1 80 ? -9.469 -10.772 21.665 1.00 96.88 80 LEU A C 1
ATOM 648 O O . LEU A 1 80 ? -9.515 -11.968 21.388 1.00 96.88 80 LEU A O 1
ATOM 652 N N . THR A 1 81 ? -9.784 -10.307 22.869 1.00 95.94 81 THR A N 1
ATOM 653 C CA . THR A 1 81 ? -10.284 -11.126 23.984 1.00 95.94 81 THR A CA 1
ATOM 654 C C . THR A 1 81 ? -11.788 -10.967 24.196 1.00 95.94 81 THR A C 1
ATOM 656 O O . THR A 1 81 ? -12.393 -11.736 24.941 1.00 95.94 81 THR A O 1
ATOM 659 N N . LYS A 1 82 ? -12.406 -9.987 23.526 1.00 92.69 82 LYS A N 1
ATOM 660 C CA . LYS A 1 82 ? -13.843 -9.707 23.557 1.00 92.69 82 LYS A CA 1
ATOM 661 C C . LYS A 1 82 ? -14.330 -9.201 22.189 1.00 92.69 82 LYS A C 1
ATOM 663 O O . LYS A 1 82 ? -13.512 -8.716 21.403 1.00 92.69 82 LYS A O 1
ATOM 668 N N . PRO A 1 83 ? -15.640 -9.273 21.897 1.00 93.44 83 PRO A N 1
ATOM 669 C CA . PRO A 1 83 ? -16.211 -8.645 20.710 1.00 93.44 83 PRO A CA 1
ATOM 670 C C . PRO A 1 83 ? -15.952 -7.132 20.681 1.00 93.44 83 PRO A C 1
ATOM 672 O O . PRO A 1 83 ? -16.043 -6.456 21.707 1.00 93.44 83 PRO A O 1
ATOM 675 N N . ILE A 1 84 ? -15.659 -6.611 19.494 1.00 95.94 84 ILE A N 1
ATOM 676 C CA . ILE A 1 84 ? -15.440 -5.189 19.210 1.00 95.94 84 ILE A CA 1
ATOM 677 C C . ILE A 1 84 ? -16.126 -4.856 17.886 1.00 95.94 84 ILE A C 1
ATOM 679 O O . ILE A 1 84 ? -16.230 -5.734 17.027 1.00 95.94 84 ILE A O 1
ATOM 683 N N . LYS A 1 85 ? -16.566 -3.607 17.704 1.00 97.06 85 LYS A N 1
ATOM 684 C CA . LYS A 1 85 ? -17.084 -3.169 16.407 1.00 97.06 85 LYS A CA 1
ATOM 685 C C . LYS A 1 85 ? -15.944 -2.962 15.408 1.00 97.06 85 LYS A C 1
ATOM 687 O O . LYS A 1 85 ? -14.874 -2.460 15.765 1.00 97.06 85 LYS A O 1
ATOM 692 N N . ILE A 1 86 ? -16.157 -3.340 14.154 1.00 97.62 86 ILE A N 1
ATOM 693 C CA . ILE A 1 86 ? -15.132 -3.329 13.109 1.00 97.62 86 ILE A CA 1
ATOM 694 C C . ILE A 1 86 ? -15.571 -2.421 11.967 1.00 97.62 86 ILE A C 1
ATOM 696 O O . ILE A 1 86 ? -16.599 -2.632 11.332 1.00 97.62 86 ILE A O 1
ATOM 700 N N . ALA A 1 87 ? -14.735 -1.440 11.654 1.00 95.06 87 ALA A N 1
ATOM 701 C CA . ALA A 1 87 ? -14.892 -0.581 10.495 1.00 95.06 87 ALA A CA 1
ATOM 702 C C . ALA A 1 87 ? -13.738 -0.797 9.512 1.00 95.06 87 ALA A C 1
ATOM 704 O O . ALA A 1 87 ? -12.607 -1.078 9.916 1.00 95.06 87 ALA A O 1
ATOM 705 N N . CYS A 1 88 ? -13.980 -0.637 8.212 1.00 94.38 88 CYS A N 1
ATOM 706 C CA . CYS A 1 88 ? -12.901 -0.682 7.231 1.00 94.38 88 CYS A CA 1
ATOM 707 C C . CYS A 1 88 ? -13.113 0.201 6.001 1.00 94.38 88 CYS A C 1
ATOM 709 O O . CYS A 1 88 ? -14.237 0.531 5.628 1.00 94.38 88 CYS A O 1
ATOM 711 N N . ILE A 1 89 ? -12.001 0.541 5.345 1.00 90.94 89 ILE A N 1
ATOM 712 C CA . ILE A 1 89 ? -11.985 1.210 4.044 1.00 90.94 89 ILE A CA 1
ATOM 713 C C . ILE A 1 89 ? -11.814 0.165 2.939 1.00 90.94 89 ILE A C 1
ATOM 715 O O . ILE A 1 89 ? -10.788 -0.525 2.868 1.00 90.94 89 ILE A O 1
ATOM 719 N N . GLY A 1 90 ? -12.804 0.110 2.047 1.00 87.25 90 GLY A N 1
ATOM 720 C CA . GLY A 1 90 ? -12.764 -0.646 0.800 1.00 87.25 90 GLY A CA 1
ATOM 721 C C . GLY A 1 90 ? -13.055 -2.145 0.927 1.00 87.25 90 GLY A C 1
ATOM 722 O O . GLY A 1 90 ? -12.723 -2.810 1.912 1.00 87.25 90 GLY A O 1
ATOM 723 N N . GLU A 1 91 ? -13.617 -2.698 -0.149 1.00 88.94 91 GLU A N 1
ATOM 724 C CA . GLU A 1 91 ? -14.131 -4.072 -0.182 1.00 88.94 91 GLU A CA 1
ATOM 725 C C . GLU A 1 91 ? -13.041 -5.146 -0.037 1.00 88.94 91 GLU A C 1
ATOM 727 O O . GLU A 1 91 ? -13.283 -6.224 0.502 1.00 88.94 91 GLU A O 1
ATOM 732 N N . HIS A 1 92 ? -11.803 -4.860 -0.451 1.00 89.75 92 HIS A N 1
ATOM 733 C CA . HIS A 1 92 ? -10.684 -5.786 -0.244 1.00 89.75 92 HIS A CA 1
ATOM 734 C C . HIS A 1 92 ? -10.370 -5.991 1.244 1.00 89.75 92 HIS A C 1
ATOM 736 O O . HIS A 1 92 ? -10.092 -7.114 1.674 1.00 89.75 92 HIS A O 1
ATOM 742 N N . THR A 1 93 ? -10.439 -4.921 2.041 1.00 93.38 93 THR A N 1
ATOM 743 C CA . THR A 1 93 ? -10.246 -4.999 3.492 1.00 93.38 93 THR A CA 1
ATOM 744 C C . THR A 1 93 ? -11.427 -5.717 4.143 1.00 93.38 93 THR A C 1
ATOM 746 O O . THR A 1 93 ? -11.203 -6.630 4.938 1.00 93.38 93 THR A O 1
ATOM 749 N N . ALA A 1 94 ? -12.661 -5.389 3.739 1.00 95.25 94 ALA A N 1
ATOM 750 C CA . ALA A 1 94 ? -13.883 -6.056 4.201 1.00 95.25 94 ALA A CA 1
ATOM 751 C C . ALA A 1 94 ? -13.840 -7.571 3.939 1.00 95.25 94 ALA A C 1
ATOM 753 O O . ALA A 1 94 ? -14.011 -8.380 4.849 1.00 95.25 94 ALA A O 1
ATOM 754 N N . SER A 1 95 ? -13.481 -7.968 2.717 1.00 95.06 95 SER A N 1
ATOM 755 C CA . SER A 1 95 ? -13.294 -9.370 2.332 1.00 95.06 95 SER A CA 1
ATOM 756 C C . SER A 1 95 ? -12.261 -10.082 3.208 1.00 95.06 95 SER A C 1
ATOM 758 O O . SER A 1 95 ? -12.459 -11.236 3.588 1.00 95.06 95 SER A O 1
ATOM 760 N N . ARG A 1 96 ? -11.158 -9.411 3.569 1.00 96.81 96 ARG A N 1
ATOM 761 C CA . ARG A 1 96 ? -10.144 -9.991 4.461 1.00 96.81 96 ARG A CA 1
ATOM 762 C C . ARG A 1 96 ? -10.662 -10.180 5.887 1.00 96.81 96 ARG A C 1
ATOM 764 O O . ARG A 1 96 ? -10.312 -11.177 6.510 1.00 96.81 96 ARG A O 1
ATOM 771 N N . ILE A 1 97 ? -11.468 -9.250 6.393 1.00 97.94 97 ILE A N 1
ATOM 772 C CA . ILE A 1 97 ? -12.108 -9.356 7.713 1.00 97.94 97 ILE A CA 1
ATOM 773 C C . ILE A 1 97 ? -13.047 -10.573 7.735 1.00 97.94 97 ILE A C 1
ATOM 775 O O . ILE A 1 97 ? -12.908 -11.429 8.611 1.00 97.94 97 ILE A O 1
ATOM 779 N N . ARG A 1 98 ? -13.875 -10.737 6.694 1.00 97.94 98 ARG A N 1
ATOM 780 C CA . ARG A 1 98 ? -14.757 -11.906 6.512 1.00 97.94 98 ARG A CA 1
ATOM 781 C C . ARG A 1 98 ? -14.003 -13.227 6.445 1.00 97.94 98 ARG A C 1
ATOM 783 O O . ARG A 1 98 ? -14.380 -14.189 7.105 1.00 97.94 98 ARG A O 1
ATOM 790 N N . GLN A 1 99 ? -12.877 -13.271 5.731 1.00 97.62 99 GLN A N 1
ATOM 791 C CA . GLN A 1 99 ? -11.996 -14.449 5.701 1.00 97.62 99 GLN A CA 1
ATOM 792 C C . GLN A 1 99 ? -11.408 -14.811 7.073 1.00 97.62 99 GLN A C 1
ATOM 794 O O . GLN A 1 99 ? -10.997 -15.951 7.278 1.00 97.62 99 GLN A O 1
ATOM 799 N N . CYS A 1 100 ? -11.332 -1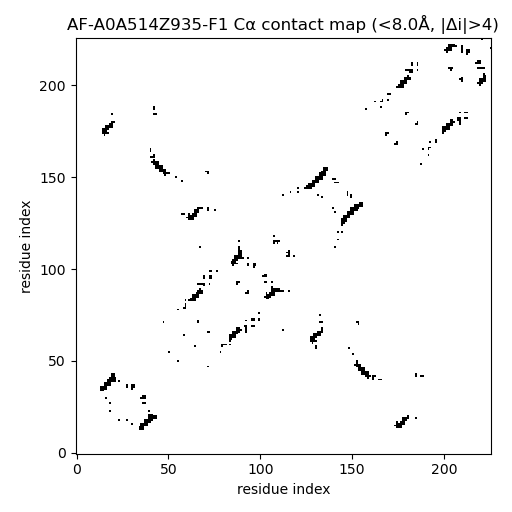3.856 8.001 1.00 97.31 100 CYS A N 1
ATOM 800 C CA . CYS A 1 100 ? -10.915 -14.099 9.378 1.00 97.31 100 CYS A CA 1
ATOM 801 C C . CYS A 1 100 ? -12.076 -14.505 10.303 1.00 97.31 100 CYS A C 1
ATOM 803 O O . CYS A 1 100 ? -11.825 -14.721 11.484 1.00 97.31 100 CYS A O 1
ATOM 805 N N . GLY A 1 101 ? -13.305 -14.641 9.789 1.00 96.94 101 GLY A N 1
ATOM 806 C CA . GLY A 1 101 ? -14.480 -15.067 10.556 1.00 96.94 101 GLY A CA 1
ATOM 807 C C . GLY A 1 101 ? -15.254 -13.933 11.235 1.00 96.94 101 GLY A C 1
ATOM 808 O O . GLY A 1 101 ? -16.041 -14.206 12.135 1.00 96.94 101 GLY A O 1
ATOM 809 N N . TYR A 1 102 ? -15.034 -12.681 10.825 1.00 97.75 102 TYR A N 1
ATOM 810 C CA . TYR A 1 102 ? -15.699 -11.497 11.379 1.00 97.75 102 TYR A CA 1
ATOM 811 C C . TYR A 1 102 ? -16.507 -10.778 10.295 1.00 97.75 102 TYR A C 1
ATOM 813 O O . TYR A 1 102 ? -16.101 -10.780 9.137 1.00 97.75 102 TYR A O 1
ATOM 821 N N . GLU A 1 103 ? -17.595 -10.103 10.662 1.00 97.19 103 GLU A N 1
ATOM 822 C CA . GLU A 1 103 ? -18.327 -9.216 9.748 1.00 97.19 103 GLU A CA 1
ATOM 823 C C . GLU A 1 103 ? -18.029 -7.750 10.107 1.00 97.19 103 GLU A C 1
ATOM 825 O O . GLU A 1 103 ? -18.120 -7.402 11.285 1.00 97.19 103 GLU A O 1
ATOM 830 N N . PRO A 1 104 ? -17.641 -6.887 9.148 1.00 96.44 104 PRO A N 1
ATOM 831 C CA . PRO A 1 104 ? -17.515 -5.456 9.408 1.00 96.44 104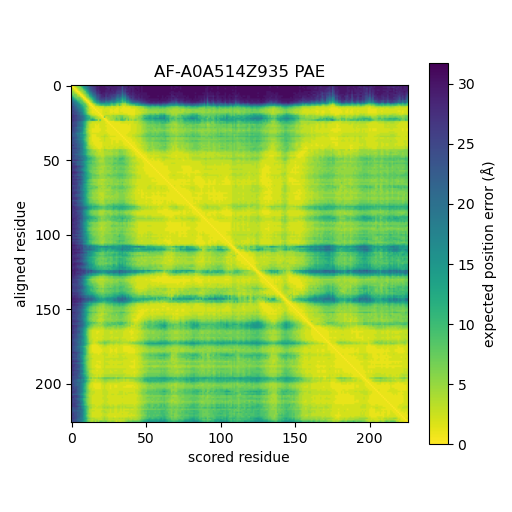 PRO A CA 1
ATOM 832 C C . PRO A 1 104 ? -18.875 -4.816 9.718 1.00 96.44 104 PRO A C 1
ATOM 834 O O . PRO A 1 104 ? -19.813 -4.942 8.937 1.00 96.44 104 PRO A O 1
ATOM 837 N N . ASP A 1 105 ? -18.955 -4.049 10.803 1.00 96.31 105 ASP A N 1
ATOM 838 C CA . ASP A 1 105 ? -20.115 -3.216 11.143 1.00 96.31 105 ASP A CA 1
ATOM 839 C C . ASP A 1 105 ? -20.222 -1.976 10.244 1.00 96.31 105 ASP A C 1
ATOM 841 O O . ASP A 1 105 ? -21.299 -1.406 10.072 1.00 96.31 105 ASP A O 1
ATOM 845 N N . PHE A 1 106 ? -19.097 -1.530 9.677 1.00 92.94 106 PHE A N 1
ATOM 846 C CA . PHE A 1 106 ? -19.054 -0.392 8.766 1.00 92.94 106 PHE A CA 1
ATOM 847 C C . PHE A 1 106 ? -18.016 -0.592 7.657 1.00 92.94 106 PHE A C 1
ATOM 849 O O . PHE A 1 106 ? -16.838 -0.852 7.911 1.00 92.94 106 PHE A O 1
ATOM 856 N N . VAL A 1 107 ? -18.442 -0.414 6.408 1.00 92.00 107 VAL A N 1
ATOM 857 C CA . VAL A 1 107 ? -17.563 -0.409 5.235 1.00 92.00 107 VAL A CA 1
ATOM 858 C C . VAL A 1 107 ? -17.762 0.917 4.519 1.00 92.00 107 VAL A C 1
ATOM 860 O O . VAL A 1 107 ? -18.853 1.182 4.022 1.00 92.00 107 VAL A O 1
ATOM 863 N N . SER A 1 108 ? -16.717 1.747 4.468 1.00 86.12 108 SER A N 1
ATOM 864 C CA . SER A 1 108 ? -16.786 3.016 3.733 1.00 86.12 108 SER A CA 1
ATOM 865 C C . SER A 1 108 ? -16.999 2.753 2.252 1.00 86.12 108 SER A C 1
ATOM 867 O O . SER A 1 108 ? -16.295 1.932 1.651 1.00 86.12 108 SER A O 1
ATOM 869 N N . SER A 1 109 ? -17.949 3.487 1.672 1.00 72.31 109 SER A N 1
ATOM 870 C CA . SER A 1 109 ? -18.339 3.338 0.268 1.00 72.31 109 SER A CA 1
ATOM 871 C C . SER A 1 109 ? -17.208 3.716 -0.692 1.00 72.31 109 SER A C 1
ATOM 873 O O . SER A 1 109 ? -17.128 3.211 -1.816 1.00 72.31 109 SER A O 1
ATOM 875 N N . LYS A 1 110 ? -16.289 4.572 -0.229 1.00 77.69 110 LYS A N 1
ATOM 876 C CA . LYS A 1 110 ? -15.160 5.075 -1.005 1.00 77.69 110 LYS A CA 1
ATOM 877 C C . LYS A 1 110 ? -13.821 4.795 -0.328 1.00 77.69 110 LYS A C 1
ATOM 879 O O . LYS A 1 110 ? -13.706 4.676 0.892 1.00 77.69 110 LYS A O 1
ATOM 884 N N . ALA A 1 111 ? -12.791 4.649 -1.159 1.00 74.44 111 ALA A N 1
ATOM 885 C CA . ALA A 1 111 ? -11.478 4.135 -0.774 1.00 74.44 111 ALA A CA 1
ATOM 886 C C . ALA A 1 111 ? -10.461 5.228 -0.372 1.00 74.44 111 ALA A C 1
ATOM 888 O O . ALA A 1 111 ? -9.273 5.088 -0.661 1.00 74.44 111 ALA A O 1
ATOM 889 N N . ASN A 1 112 ? -10.895 6.316 0.272 1.00 81.38 112 ASN A N 1
ATOM 890 C CA . ASN A 1 112 ? -9.996 7.320 0.859 1.00 81.38 112 ASN A CA 1
ATOM 891 C C . ASN A 1 112 ? -10.410 7.677 2.296 1.00 81.38 112 ASN A C 1
ATOM 893 O O . ASN A 1 112 ? -11.507 7.345 2.747 1.00 81.38 112 ASN A O 1
ATOM 897 N N . LYS A 1 113 ? -9.481 8.282 3.044 1.00 82.44 113 LYS A N 1
ATOM 898 C CA . LYS A 1 113 ? -9.652 8.537 4.482 1.00 82.44 113 LYS A CA 1
ATOM 899 C C . LYS A 1 113 ? -10.580 9.714 4.746 1.00 82.44 113 LYS A C 1
ATOM 901 O O . LYS A 1 113 ? -11.300 9.700 5.737 1.00 82.44 113 LYS A O 1
ATOM 906 N N . GLU A 1 114 ? -10.546 10.719 3.883 1.00 83.31 114 GLU A N 1
ATOM 907 C CA . GLU A 1 114 ? -11.318 11.948 4.009 1.00 83.31 114 GLU A CA 1
ATOM 908 C C . GLU A 1 114 ? -12.815 11.636 3.980 1.00 83.31 114 GLU A C 1
ATOM 910 O O . GLU A 1 114 ? -13.562 12.052 4.867 1.00 83.31 114 GLU A O 1
ATOM 915 N N . GLU A 1 115 ? -13.240 10.831 3.009 1.00 84.25 115 GLU A N 1
ATOM 916 C CA . GLU A 1 115 ? -14.629 10.402 2.878 1.00 84.25 115 GLU A CA 1
ATOM 917 C C . GLU A 1 115 ? -15.015 9.407 3.970 1.00 84.25 115 GLU A C 1
ATOM 919 O O . GLU A 1 115 ? -16.097 9.544 4.533 1.00 84.25 115 GLU A O 1
ATOM 924 N N . PHE A 1 116 ? -14.114 8.499 4.371 1.00 86.88 116 PHE A N 1
ATOM 925 C CA . PHE A 1 116 ? -14.351 7.639 5.535 1.00 86.88 116 PHE A CA 1
ATOM 926 C C . PHE A 1 116 ? -14.666 8.470 6.790 1.00 86.88 116 PHE A C 1
ATOM 928 O O . PHE A 1 116 ? -15.629 8.180 7.494 1.00 86.88 116 PHE A O 1
ATOM 935 N N . VAL A 1 117 ? -13.881 9.516 7.080 1.00 85.25 117 VAL A N 1
ATOM 936 C CA . VAL A 1 117 ? -14.098 10.379 8.255 1.00 85.25 117 VAL A CA 1
ATOM 937 C C . VAL A 1 117 ? -15.401 11.172 8.128 1.00 85.25 117 VAL A C 1
ATOM 939 O O . VAL A 1 117 ? -16.091 11.370 9.129 1.00 85.25 117 VAL A O 1
ATOM 942 N N . ALA A 1 118 ? -15.758 11.619 6.922 1.00 85.88 118 ALA A N 1
ATOM 943 C CA . ALA A 1 118 ? -17.019 12.313 6.677 1.00 85.88 118 ALA A CA 1
ATOM 944 C C . ALA A 1 118 ? -18.235 11.391 6.887 1.00 85.88 118 ALA A C 1
ATOM 946 O O . ALA A 1 118 ? -19.149 11.752 7.630 1.00 85.88 118 ALA A O 1
ATOM 947 N N . GLU A 1 119 ? -18.219 10.188 6.303 1.00 87.38 119 GLU A N 1
ATOM 948 C CA . GLU A 1 119 ? -19.262 9.170 6.490 1.00 87.38 119 GLU A CA 1
ATOM 949 C C . GLU A 1 119 ? -19.368 8.774 7.970 1.00 87.38 119 GLU A C 1
ATOM 951 O O . GLU A 1 119 ? -20.459 8.794 8.542 1.00 87.38 119 GLU A O 1
ATOM 956 N N . TRP A 1 120 ? -18.232 8.524 8.628 1.00 86.12 120 TRP A N 1
ATOM 957 C CA . TRP A 1 120 ? -18.164 8.202 10.053 1.00 86.12 120 TRP A CA 1
ATOM 958 C C . TRP A 1 120 ? -18.870 9.248 10.921 1.00 86.12 120 TRP A C 1
ATOM 960 O O . TRP A 1 120 ? -19.717 8.906 11.745 1.00 86.12 120 TRP A O 1
ATOM 970 N N . LYS A 1 121 ? -18.558 10.535 10.717 1.00 84.06 121 LYS A N 1
ATOM 971 C CA . LYS A 1 121 ? -19.168 11.644 11.467 1.00 84.06 121 LYS A CA 1
ATOM 972 C C . LYS A 1 121 ? -20.674 11.759 11.248 1.00 84.06 121 LYS A C 1
ATOM 974 O O . LYS A 1 121 ? -21.371 12.224 12.142 1.00 84.06 121 LYS A O 1
ATOM 979 N N . SER A 1 122 ? -21.168 11.370 10.074 1.00 85.31 122 SER A N 1
ATOM 980 C CA . SER A 1 122 ? -22.602 11.421 9.773 1.00 85.31 122 SER A CA 1
ATOM 981 C C . SER A 1 122 ? -23.404 10.315 10.466 1.00 85.31 122 SER A C 1
ATOM 983 O O . SER A 1 122 ? -24.584 10.505 10.746 1.00 85.31 122 SER A O 1
ATOM 985 N N . LEU A 1 123 ? -22.764 9.178 10.755 1.00 84.50 123 LEU A N 1
ATOM 986 C CA . LEU A 1 123 ? -23.417 7.987 11.304 1.00 84.50 123 LEU A CA 1
ATOM 987 C C . LEU A 1 123 ? -23.234 7.841 12.815 1.00 84.50 123 LEU A C 1
ATOM 989 O O . LEU A 1 123 ? -24.099 7.280 13.485 1.00 84.50 123 LEU A O 1
ATOM 993 N N . TYR A 1 124 ? -22.119 8.331 13.355 1.00 82.94 124 TYR A N 1
ATOM 994 C CA . TYR A 1 124 ? -21.751 8.141 14.754 1.00 82.94 124 TYR A CA 1
ATOM 995 C C . TYR A 1 124 ? -21.546 9.492 15.437 1.00 82.94 124 TYR A C 1
ATOM 997 O O . TYR A 1 124 ? -20.597 10.213 15.140 1.00 82.94 124 TYR A O 1
ATOM 1005 N N . SER A 1 125 ? -22.431 9.839 16.371 1.00 74.88 125 SER A N 1
ATOM 1006 C CA . SER A 1 125 ? -22.379 11.100 17.127 1.00 74.88 125 SER A CA 1
ATOM 1007 C C . SER A 1 125 ? -21.778 10.962 18.529 1.00 74.88 125 SER A C 1
ATOM 1009 O O . SER A 1 125 ? -21.443 11.970 19.143 1.00 74.88 125 SER A O 1
ATOM 1011 N N . GLU A 1 126 ? -21.663 9.739 19.047 1.00 78.88 126 GLU A N 1
ATOM 1012 C CA . GLU A 1 126 ? -21.133 9.466 20.386 1.00 78.88 126 GLU A CA 1
ATOM 1013 C C . GLU A 1 126 ? -19.603 9.463 20.405 1.00 78.88 126 GLU A C 1
ATOM 1015 O O . GLU A 1 126 ? -18.958 8.989 19.466 1.00 78.88 126 GLU A O 1
ATOM 1020 N N . GLU A 1 127 ? -19.023 9.947 21.505 1.00 84.62 127 GLU A N 1
ATOM 1021 C CA . GLU A 1 127 ? -17.587 9.847 21.732 1.00 84.62 127 GLU A CA 1
ATOM 1022 C C . GLU A 1 127 ? -17.199 8.385 21.975 1.00 84.62 127 GLU A C 1
ATOM 1024 O O . GLU A 1 127 ? -17.620 7.750 22.944 1.00 84.62 127 GLU A O 1
ATOM 1029 N N . VAL A 1 128 ? -16.381 7.834 21.078 1.00 90.44 128 VAL A N 1
ATOM 1030 C CA . VAL A 1 128 ? -15.927 6.444 21.156 1.00 90.44 128 VAL A CA 1
ATOM 1031 C C . VAL A 1 128 ? -14.408 6.332 21.133 1.00 90.44 128 VAL A C 1
ATOM 1033 O O . VAL A 1 128 ? -13.716 7.121 20.491 1.00 90.44 128 VAL A O 1
ATOM 1036 N N . GLN A 1 129 ? -13.891 5.308 21.814 1.00 93.62 129 GLN A N 1
ATOM 1037 C CA . GLN A 1 129 ? -12.489 4.917 21.735 1.00 93.62 129 GLN A CA 1
ATOM 1038 C C . GLN A 1 129 ? -12.268 4.020 20.520 1.00 93.62 129 GLN A C 1
ATOM 1040 O O . GLN A 1 129 ? -12.958 3.010 20.345 1.00 93.62 129 GLN A O 1
ATOM 1045 N N . ILE A 1 130 ? -11.304 4.396 19.687 1.00 94.75 130 ILE A N 1
ATOM 1046 C CA . ILE A 1 130 ? -11.008 3.723 18.428 1.00 94.75 130 ILE A CA 1
ATOM 1047 C C . ILE A 1 130 ? -9.548 3.294 18.406 1.00 94.75 130 ILE A C 1
ATOM 1049 O O . ILE A 1 130 ? -8.647 4.123 18.528 1.00 94.75 130 ILE A O 1
ATOM 1053 N N . PHE A 1 131 ? -9.318 2.014 18.142 1.00 97.31 131 PHE A N 1
ATOM 1054 C CA . PHE A 1 131 ? -8.002 1.489 17.821 1.00 97.31 131 PHE A CA 1
ATOM 1055 C C . PHE A 1 131 ? -7.780 1.534 16.304 1.00 97.31 131 PHE A C 1
ATOM 1057 O O . PHE A 1 131 ? -8.520 0.913 15.537 1.00 97.31 131 PHE A O 1
ATOM 1064 N N . TYR A 1 132 ? -6.761 2.258 15.843 1.00 96.56 132 TYR A N 1
ATOM 1065 C CA . TYR A 1 132 ? -6.432 2.354 14.422 1.00 96.56 132 TYR A CA 1
ATOM 1066 C C . TYR A 1 132 ? -5.060 1.726 14.115 1.00 96.56 132 TYR A C 1
ATOM 1068 O O . TYR A 1 132 ? -4.026 2.388 14.261 1.00 96.56 132 TYR A O 1
ATOM 1076 N N . PRO A 1 133 ? -5.030 0.456 13.664 1.00 96.62 133 PRO A N 1
ATOM 1077 C CA . PRO A 1 133 ? -3.820 -0.211 13.209 1.00 96.62 133 PRO A CA 1
ATOM 1078 C C . PRO A 1 133 ? -3.404 0.286 11.820 1.00 96.62 133 PRO A C 1
ATOM 1080 O O . PRO A 1 133 ? -4.092 0.068 10.819 1.00 96.62 133 PRO A O 1
ATOM 1083 N N . MET A 1 134 ? -2.231 0.903 11.738 1.00 94.81 134 MET A N 1
ATOM 1084 C CA . MET A 1 134 ? -1.743 1.579 10.534 1.00 94.81 134 MET A CA 1
ATOM 1085 C C . MET A 1 134 ? -0.315 1.168 10.153 1.00 94.81 134 MET A C 1
ATOM 1087 O O . MET A 1 134 ? 0.391 0.514 10.925 1.00 94.81 134 MET A O 1
ATOM 10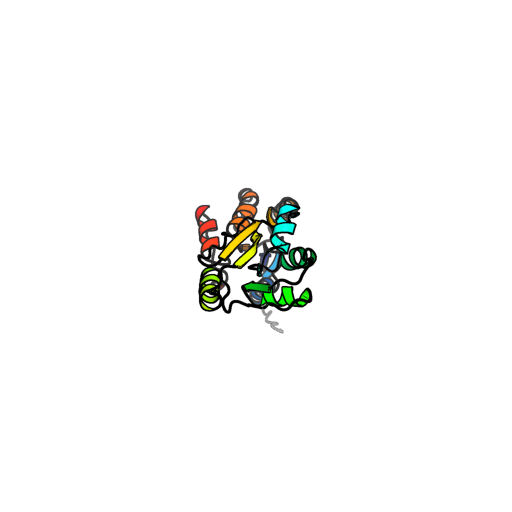91 N N . SER A 1 135 ? 0.104 1.520 8.933 1.00 93.62 135 SER A N 1
ATOM 1092 C CA . SER A 1 135 ? 1.518 1.447 8.542 1.00 93.62 135 SER A CA 1
ATOM 1093 C C . SER A 1 135 ? 2.307 2.611 9.126 1.00 93.62 135 SER A C 1
ATOM 1095 O O . SER A 1 135 ? 1.749 3.676 9.373 1.00 93.62 135 SER A O 1
ATOM 1097 N N . ASP A 1 136 ? 3.621 2.448 9.193 1.00 92.50 136 ASP A N 1
ATOM 1098 C CA . ASP A 1 136 ? 4.595 3.518 9.435 1.00 92.50 136 ASP A CA 1
ATOM 1099 C C . ASP A 1 136 ? 4.469 4.712 8.473 1.00 92.50 136 ASP A C 1
ATOM 1101 O O . ASP A 1 136 ? 4.700 5.847 8.870 1.00 92.50 136 ASP A O 1
ATOM 1105 N N . LEU A 1 137 ? 4.077 4.464 7.220 1.00 86.75 137 LEU A N 1
ATOM 1106 C CA . LEU A 1 137 ? 3.919 5.503 6.193 1.00 86.75 137 LEU A CA 1
ATOM 1107 C C . LEU A 1 137 ? 2.515 6.117 6.120 1.00 86.75 137 LEU A C 1
ATOM 1109 O O . LEU A 1 137 ? 2.275 6.982 5.280 1.00 86.75 137 LEU A O 1
ATOM 1113 N N . ALA A 1 138 ? 1.553 5.628 6.905 1.00 87.00 138 ALA A N 1
ATOM 1114 C CA . ALA A 1 138 ? 0.196 6.151 6.822 1.00 87.00 138 ALA A CA 1
ATOM 1115 C C . ALA A 1 138 ? 0.087 7.439 7.640 1.00 87.00 138 ALA A C 1
ATOM 1117 O O . ALA A 1 138 ? 0.680 7.561 8.703 1.00 87.00 138 ALA A O 1
ATOM 1118 N N . GLU A 1 139 ? -0.732 8.378 7.181 1.00 86.94 139 GLU A N 1
ATOM 1119 C CA . GLU A 1 139 ? -1.135 9.495 8.036 1.00 86.94 139 GLU A CA 1
ATOM 1120 C C . GLU A 1 139 ? -2.098 9.013 9.141 1.00 86.94 139 GLU A C 1
ATOM 1122 O O . GLU A 1 139 ? -2.954 8.152 8.862 1.00 86.94 139 GLU A O 1
ATOM 1127 N N . PRO A 1 140 ? -1.984 9.538 10.373 1.00 87.75 140 PRO A N 1
ATOM 1128 C CA . PRO A 1 140 ? -2.956 9.304 11.437 1.00 87.75 140 PRO A CA 1
ATOM 1129 C C . PRO A 1 140 ? -4.381 9.679 11.011 1.00 87.75 140 PRO A C 1
ATOM 1131 O O . PRO A 1 140 ? -4.573 10.613 10.235 1.00 87.75 140 PRO A O 1
ATOM 1134 N N . ILE A 1 141 ? -5.390 8.977 11.532 1.00 85.12 141 ILE A N 1
ATOM 1135 C CA . ILE A 1 141 ? -6.785 9.430 11.420 1.00 85.12 141 ILE A CA 1
ATOM 1136 C C . ILE A 1 141 ? -7.077 10.344 12.606 1.00 85.12 141 ILE A C 1
ATOM 1138 O O . ILE A 1 141 ? -6.741 10.026 13.750 1.00 85.12 141 ILE A O 1
ATOM 1142 N N . VAL A 1 142 ? -7.737 11.465 12.321 1.00 77.75 142 VAL A N 1
ATOM 1143 C CA . VAL A 1 142 ? -8.227 12.411 13.322 1.00 77.75 142 VAL A CA 1
ATOM 1144 C C . VAL A 1 142 ? -9.714 12.645 13.079 1.00 77.75 142 VAL A C 1
ATOM 1146 O O . VAL A 1 142 ? -10.122 13.024 11.981 1.00 77.75 142 VAL A O 1
ATOM 1149 N N . ALA A 1 143 ? -10.530 12.433 14.108 1.00 76.19 143 ALA A N 1
ATOM 1150 C CA . ALA A 1 143 ? -11.950 12.755 14.100 1.00 76.19 143 ALA A CA 1
ATOM 1151 C C . ALA A 1 143 ? -12.306 13.472 15.405 1.00 76.19 143 ALA A C 1
ATOM 1153 O O . ALA A 1 143 ? -11.876 13.072 16.478 1.00 76.19 143 ALA A O 1
ATOM 1154 N N . THR A 1 144 ? -13.080 14.550 15.313 1.00 69.31 144 THR A N 1
ATOM 1155 C CA . THR A 1 144 ? -13.422 15.415 16.456 1.00 69.31 144 THR A CA 1
ATOM 1156 C C . THR A 1 144 ? -14.392 14.770 17.448 1.00 69.31 144 THR A C 1
ATOM 1158 O O . THR A 1 144 ? -14.545 15.269 18.551 1.00 69.31 144 THR A O 1
ATOM 1161 N N . ASN A 1 145 ? -15.054 13.684 17.051 1.00 79.25 145 ASN A N 1
ATOM 1162 C CA . ASN A 1 145 ? -16.039 12.923 17.822 1.00 79.25 145 ASN A CA 1
ATOM 1163 C C . ASN A 1 145 ? -15.510 11.541 18.254 1.00 79.25 145 ASN A C 1
ATOM 1165 O O . ASN A 1 145 ? -16.299 10.651 18.553 1.00 79.25 145 ASN A O 1
ATOM 1169 N N . ALA A 1 146 ? -14.194 11.314 18.232 1.00 84.50 146 ALA A N 1
ATOM 1170 C CA . ALA A 1 146 ? -13.613 10.043 18.647 1.00 84.50 146 ALA A CA 1
ATOM 1171 C C . ALA A 1 146 ? -12.214 10.213 19.240 1.00 84.50 146 ALA A C 1
ATOM 1173 O O . ALA A 1 146 ? -11.397 10.992 18.748 1.00 84.50 146 ALA A O 1
ATOM 1174 N N . VAL A 1 147 ? -11.907 9.397 20.245 1.00 89.56 147 VAL A N 1
ATOM 1175 C CA . VAL A 1 147 ? -10.554 9.271 20.787 1.00 89.56 147 VAL A CA 1
ATOM 1176 C C . VAL A 1 147 ? -9.846 8.157 20.022 1.00 89.56 147 VAL A C 1
ATOM 1178 O O . VAL A 1 147 ? -10.117 6.974 20.230 1.00 89.56 147 VAL A O 1
ATOM 1181 N N . ILE A 1 148 ? -8.955 8.535 19.101 1.00 91.62 148 ILE A N 1
ATOM 1182 C CA . ILE A 1 148 ? -8.300 7.595 18.183 1.00 91.62 148 ILE A CA 1
ATOM 1183 C C . ILE A 1 148 ? -6.877 7.281 18.644 1.00 91.62 148 ILE A C 1
ATOM 1185 O O . ILE A 1 148 ? -5.975 8.123 18.584 1.00 91.62 148 ILE A O 1
ATOM 1189 N N . LYS A 1 149 ? -6.650 6.023 19.022 1.00 94.88 149 LYS A N 1
ATOM 1190 C CA . LYS A 1 149 ? -5.320 5.464 19.249 1.00 94.88 149 LYS A CA 1
ATOM 1191 C C . LYS A 1 149 ? -4.737 4.985 17.919 1.00 94.88 149 LYS A C 1
ATOM 1193 O O . LYS A 1 149 ? -5.065 3.912 17.420 1.00 94.88 149 LYS A O 1
ATOM 1198 N N . ASN A 1 150 ? -3.853 5.796 17.350 1.00 94.94 150 ASN A N 1
ATOM 1199 C CA . ASN A 1 150 ? -3.108 5.478 16.135 1.00 94.94 150 ASN A CA 1
ATOM 1200 C C . ASN A 1 150 ? -1.913 4.575 16.487 1.00 94.94 150 ASN A C 1
ATOM 1202 O O . ASN A 1 150 ? -1.028 5.008 17.226 1.00 94.94 150 ASN A O 1
ATOM 1206 N N . VAL A 1 151 ? -1.869 3.339 15.976 1.00 96.50 151 VAL A N 1
ATOM 1207 C CA . VAL A 1 151 ? -0.812 2.367 16.311 1.00 96.50 151 VAL A CA 1
ATOM 1208 C C . VAL A 1 151 ? -0.140 1.832 15.054 1.00 96.50 151 VAL A C 1
ATOM 1210 O O . VAL A 1 151 ? -0.775 1.225 14.191 1.00 96.50 151 VAL A O 1
ATOM 1213 N N . VAL A 1 152 ? 1.177 2.023 14.955 1.00 96.50 152 VAL A N 1
ATOM 1214 C CA . VAL A 1 152 ? 1.979 1.485 13.850 1.00 96.50 152 VAL A CA 1
ATOM 1215 C C . VAL A 1 152 ? 2.156 -0.021 14.041 1.00 96.50 152 VAL A C 1
ATOM 1217 O O . VAL A 1 152 ? 2.971 -0.475 14.841 1.00 96.50 152 VAL A O 1
ATOM 1220 N N . CYS A 1 153 ? 1.394 -0.801 13.281 1.00 96.31 153 CYS A N 1
ATOM 1221 C CA . CYS A 1 153 ? 1.344 -2.260 13.379 1.00 96.31 153 CYS A CA 1
ATOM 1222 C C . CYS A 1 153 ? 2.209 -2.968 12.335 1.00 96.31 153 CYS A C 1
ATOM 1224 O O . CYS A 1 153 ? 2.400 -4.180 12.408 1.00 96.31 153 CYS A O 1
ATOM 1226 N N . TYR A 1 154 ? 2.691 -2.246 11.326 1.00 95.25 154 TYR A N 1
ATOM 1227 C CA . TYR A 1 154 ? 3.568 -2.794 10.302 1.00 95.25 154 TYR A CA 1
ATOM 1228 C C . TYR A 1 154 ? 4.370 -1.701 9.607 1.00 95.25 154 TYR A C 1
ATOM 1230 O O . TYR A 1 154 ? 3.995 -0.530 9.614 1.00 95.25 154 TYR A O 1
ATOM 1238 N N . GLU A 1 155 ? 5.471 -2.105 8.988 1.00 93.62 155 GLU A N 1
ATOM 1239 C CA . GLU A 1 155 ? 6.383 -1.215 8.279 1.00 93.62 155 GLU A CA 1
ATOM 1240 C C . GLU A 1 155 ? 6.550 -1.608 6.821 1.00 93.62 155 GLU A C 1
ATOM 1242 O O . GLU A 1 155 ? 6.579 -2.798 6.488 1.00 93.62 155 GLU A O 1
ATOM 1247 N N . ASN A 1 156 ? 6.767 -0.612 5.965 1.00 89.56 156 ASN A N 1
ATOM 1248 C CA . ASN A 1 156 ? 7.275 -0.831 4.619 1.00 89.56 156 ASN A CA 1
ATOM 1249 C C . ASN A 1 156 ? 8.809 -0.781 4.603 1.00 89.56 156 ASN A C 1
ATOM 1251 O O . ASN A 1 156 ? 9.420 0.271 4.400 1.00 89.56 156 ASN A O 1
ATOM 1255 N N . ARG A 1 157 ? 9.449 -1.947 4.715 1.00 90.12 157 ARG A N 1
ATOM 1256 C CA . ARG A 1 157 ? 10.913 -2.061 4.680 1.00 90.12 157 ARG A CA 1
ATOM 1257 C C . ARG A 1 157 ? 11.439 -2.349 3.279 1.00 90.12 157 ARG A C 1
ATOM 1259 O O . ARG A 1 157 ? 10.746 -2.914 2.427 1.00 90.12 157 ARG A O 1
ATOM 1266 N N . ALA A 1 158 ? 12.688 -1.956 3.041 1.00 87.12 158 ALA A N 1
ATOM 1267 C CA . ALA A 1 158 ? 13.419 -2.353 1.846 1.00 87.12 158 ALA A CA 1
ATOM 1268 C C . ALA A 1 158 ? 13.613 -3.873 1.833 1.00 87.12 158 ALA A C 1
ATOM 1270 O O . ALA A 1 158 ? 13.957 -4.477 2.850 1.00 87.12 158 ALA A O 1
ATOM 1271 N N . ASN A 1 159 ? 13.402 -4.486 0.671 1.00 87.88 159 ASN A N 1
ATOM 1272 C CA . ASN A 1 159 ? 13.700 -5.897 0.493 1.00 87.88 159 ASN A CA 1
ATOM 1273 C C . ASN A 1 159 ? 15.195 -6.069 0.183 1.00 87.88 159 ASN A C 1
ATOM 1275 O O . ASN A 1 159 ? 15.585 -6.064 -0.979 1.00 87.88 159 ASN A O 1
ATOM 1279 N N . LEU A 1 160 ? 16.040 -6.177 1.212 1.00 83.00 160 LEU A N 1
ATOM 1280 C CA . LEU A 1 160 ? 17.500 -6.217 1.030 1.00 83.00 160 LEU A CA 1
ATOM 1281 C C . LEU A 1 160 ? 17.971 -7.416 0.194 1.00 83.00 160 LEU A C 1
ATOM 1283 O O . LEU A 1 160 ? 18.950 -7.307 -0.540 1.00 83.00 160 LEU A O 1
ATOM 1287 N N . SER A 1 161 ? 17.251 -8.542 0.240 1.00 82.81 161 SER A N 1
ATOM 1288 C CA . SER A 1 161 ? 17.554 -9.694 -0.617 1.00 82.81 161 SER A CA 1
ATOM 1289 C C . SER A 1 161 ? 17.197 -9.450 -2.088 1.00 82.81 161 SER A C 1
ATOM 1291 O O . SER A 1 161 ? 17.764 -10.101 -2.965 1.00 82.81 161 SER A O 1
ATOM 1293 N N . ALA A 1 162 ? 16.316 -8.484 -2.386 1.00 88.62 162 ALA A N 1
ATOM 1294 C CA . ALA A 1 162 ? 15.999 -8.098 -3.757 1.00 88.62 162 ALA A CA 1
ATOM 1295 C C . ALA A 1 162 ? 17.104 -7.266 -4.414 1.00 88.62 162 ALA A C 1
ATOM 1297 O O . ALA A 1 162 ? 17.166 -7.260 -5.637 1.00 88.62 162 ALA A O 1
ATOM 1298 N N . THR A 1 163 ? 17.989 -6.607 -3.656 1.00 87.69 163 THR A N 1
ATOM 1299 C CA . THR A 1 163 ? 19.069 -5.785 -4.229 1.00 87.69 163 THR A CA 1
ATOM 1300 C C . THR A 1 163 ? 19.988 -6.616 -5.123 1.00 87.69 163 THR A C 1
ATOM 1302 O O . THR A 1 163 ? 20.136 -6.305 -6.300 1.00 87.69 163 THR A O 1
ATOM 1305 N N . SER A 1 164 ? 20.513 -7.738 -4.615 1.00 89.44 164 SER A N 1
ATOM 1306 C CA . SER A 1 164 ? 21.382 -8.623 -5.408 1.00 89.44 164 SER A CA 1
ATOM 1307 C C . SER A 1 164 ? 20.646 -9.254 -6.596 1.00 89.44 164 SER A C 1
ATOM 1309 O O . SER A 1 164 ? 21.222 -9.452 -7.665 1.00 89.44 164 SER A O 1
ATOM 1311 N N . ALA A 1 165 ? 19.356 -9.565 -6.439 1.00 93.56 165 ALA A N 1
ATOM 1312 C CA . ALA A 1 165 ? 18.546 -10.052 -7.550 1.00 93.56 165 ALA A CA 1
ATOM 1313 C C . ALA A 1 165 ? 18.366 -8.968 -8.623 1.00 93.56 165 ALA A C 1
ATOM 1315 O O . ALA A 1 165 ? 18.517 -9.264 -9.803 1.00 93.56 165 ALA A O 1
ATOM 1316 N N . LEU A 1 166 ? 18.106 -7.720 -8.228 1.00 95.62 166 LEU A N 1
ATOM 1317 C CA . LEU A 1 166 ? 17.956 -6.593 -9.142 1.00 95.62 166 LEU A CA 1
ATOM 1318 C C . LEU A 1 166 ? 19.252 -6.322 -9.908 1.00 95.62 166 LEU A C 1
ATOM 1320 O O . LEU A 1 166 ? 19.204 -6.171 -11.124 1.00 95.62 166 LEU A O 1
ATOM 1324 N N . GLU A 1 167 ? 20.399 -6.330 -9.227 1.00 94.44 167 GLU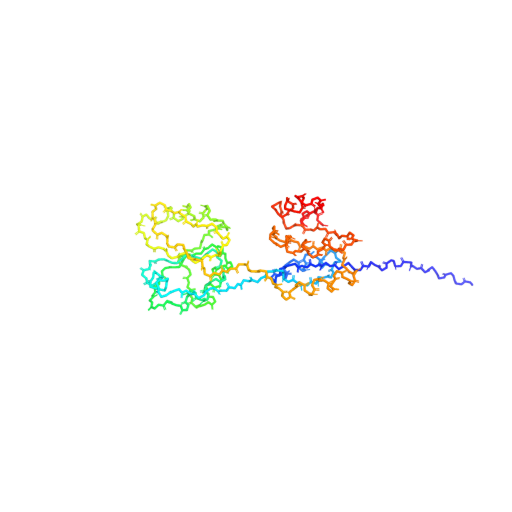 A N 1
ATOM 1325 C CA . GLU A 1 167 ? 21.718 -6.204 -9.859 1.00 94.44 167 GLU A CA 1
ATOM 1326 C C . GLU A 1 167 ? 21.920 -7.270 -10.936 1.00 94.44 167 GLU A C 1
ATOM 1328 O O . GLU A 1 167 ? 22.231 -6.935 -12.073 1.00 94.44 167 GLU A O 1
ATOM 1333 N N . LYS A 1 168 ? 21.650 -8.544 -10.622 1.00 94.12 168 LYS A N 1
ATOM 1334 C CA . LYS A 1 168 ? 21.759 -9.642 -11.597 1.00 94.12 168 LYS A CA 1
ATOM 1335 C C . LYS A 1 168 ? 20.846 -9.444 -12.807 1.00 94.12 168 LYS A C 1
ATOM 1337 O O . LYS A 1 168 ? 21.248 -9.764 -13.923 1.00 94.12 168 LYS A O 1
ATOM 1342 N N . LEU A 1 169 ? 19.633 -8.931 -12.601 1.00 94.19 169 LEU A N 1
ATOM 1343 C CA . LEU A 1 169 ? 18.695 -8.669 -13.696 1.00 94.19 169 LEU A CA 1
ATOM 1344 C C . LEU A 1 169 ? 19.139 -7.518 -14.586 1.00 94.19 169 LEU A C 1
ATOM 1346 O O . LEU A 1 169 ? 19.056 -7.631 -15.806 1.00 94.19 169 LEU A O 1
ATOM 1350 N N . LEU A 1 170 ? 19.646 -6.443 -13.991 1.00 95.94 170 LEU A N 1
ATOM 1351 C CA . LEU A 1 170 ? 20.171 -5.310 -14.741 1.00 95.94 170 LEU A CA 1
ATOM 1352 C C . LEU A 1 170 ? 21.458 -5.693 -15.487 1.00 95.94 170 LEU A C 1
ATOM 1354 O O . LEU A 1 170 ? 21.581 -5.397 -16.671 1.00 95.94 170 LEU A O 1
ATOM 1358 N N . SER A 1 171 ? 22.366 -6.446 -14.857 1.00 94.62 171 SER A N 1
ATOM 1359 C CA . SER A 1 171 ? 23.582 -6.967 -15.498 1.00 94.62 171 SER A CA 1
ATOM 1360 C C . SER A 1 171 ? 23.299 -7.910 -16.667 1.00 94.62 171 SER A C 1
ATOM 1362 O O . SER A 1 171 ? 24.094 -7.970 -17.600 1.00 94.62 171 SER A O 1
ATOM 1364 N N . ALA A 1 172 ? 22.180 -8.640 -16.645 1.00 92.75 172 ALA A N 1
ATOM 1365 C CA . ALA A 1 172 ? 21.781 -9.495 -17.760 1.00 92.75 172 ALA A CA 1
ATOM 1366 C C . ALA A 1 172 ? 21.353 -8.702 -19.011 1.00 92.75 172 ALA A C 1
ATOM 1368 O O . ALA A 1 172 ? 21.241 -9.299 -20.081 1.00 92.75 172 ALA A O 1
ATOM 1369 N N . GLY A 1 173 ? 21.083 -7.393 -18.884 1.00 89.38 173 GLY A N 1
ATOM 1370 C CA . GLY A 1 173 ? 20.810 -6.489 -20.007 1.00 89.38 173 GLY A CA 1
ATOM 1371 C C . GLY A 1 173 ? 19.583 -6.860 -20.846 1.00 89.38 173 GLY A C 1
ATOM 1372 O O . GLY A 1 173 ? 19.525 -6.526 -22.023 1.00 89.38 173 GLY A O 1
ATOM 1373 N N . ASN A 1 174 ? 18.626 -7.600 -20.275 1.00 90.44 174 ASN A N 1
ATOM 1374 C CA . ASN A 1 174 ? 17.494 -8.171 -21.012 1.00 90.44 174 ASN A CA 1
ATOM 1375 C C . ASN A 1 174 ? 16.128 -7.607 -20.597 1.00 90.44 174 ASN A C 1
ATOM 1377 O O . ASN A 1 174 ? 15.109 -8.191 -20.957 1.00 90.44 174 ASN A O 1
ATOM 1381 N N . LEU A 1 175 ? 16.109 -6.523 -19.820 1.00 95.56 175 LEU A N 1
ATOM 1382 C CA . LEU A 1 175 ? 14.897 -5.794 -19.461 1.00 95.56 175 LEU A CA 1
ATOM 1383 C C . LEU A 1 175 ? 14.671 -4.657 -20.459 1.00 95.56 175 LEU A C 1
ATOM 1385 O O . LEU A 1 175 ? 15.591 -3.899 -20.744 1.00 95.56 175 LEU A O 1
ATOM 1389 N N . ASP A 1 176 ? 13.438 -4.509 -20.935 1.00 96.62 176 ASP A N 1
ATOM 1390 C CA . ASP A 1 176 ? 13.024 -3.394 -21.794 1.00 96.62 176 ASP A CA 1
ATOM 1391 C C . ASP A 1 176 ? 12.350 -2.278 -20.983 1.00 96.62 176 ASP A C 1
ATOM 1393 O O . ASP A 1 176 ? 12.369 -1.103 -21.363 1.00 96.62 176 ASP A O 1
ATOM 1397 N N . ALA A 1 177 ? 11.711 -2.640 -19.866 1.00 97.56 177 ALA A N 1
ATOM 1398 C CA . ALA A 1 177 ? 10.917 -1.723 -19.061 1.00 97.56 177 ALA A CA 1
ATOM 1399 C C . ALA A 1 177 ? 10.930 -2.064 -17.565 1.00 97.56 177 ALA A C 1
ATOM 1401 O O . ALA A 1 177 ? 11.163 -3.204 -17.156 1.00 97.56 177 ALA A O 1
ATOM 1402 N N . VAL A 1 178 ? 10.584 -1.076 -16.743 1.00 98.00 178 VAL A N 1
ATOM 1403 C CA . VAL A 1 178 ? 10.280 -1.252 -15.319 1.00 98.00 178 VAL A CA 1
ATOM 1404 C C . VAL A 1 178 ? 8.993 -0.518 -14.967 1.00 98.00 178 VAL A C 1
ATOM 1406 O O . VAL A 1 178 ? 8.779 0.632 -15.352 1.00 98.00 178 VAL A O 1
ATOM 1409 N N . TYR A 1 179 ? 8.138 -1.195 -14.210 1.00 97.94 179 TYR A N 1
ATOM 1410 C CA . TYR A 1 179 ? 6.903 -0.653 -13.674 1.00 97.94 179 TYR A CA 1
ATOM 1411 C C . TYR A 1 179 ? 7.047 -0.329 -12.184 1.00 97.94 179 TYR A C 1
ATOM 1413 O O . TYR A 1 179 ? 7.383 -1.187 -11.356 1.00 97.94 179 TYR A O 1
ATOM 1421 N N . LEU A 1 180 ? 6.781 0.932 -11.847 1.00 97.19 180 LEU A N 1
ATOM 1422 C CA . LEU A 1 180 ? 6.977 1.517 -10.528 1.00 97.19 180 LEU A CA 1
ATOM 1423 C C . LEU A 1 180 ? 5.657 2.040 -9.973 1.00 97.19 180 LEU A C 1
ATOM 1425 O O . LEU A 1 180 ? 4.977 2.870 -10.578 1.00 97.19 180 LEU A O 1
ATOM 1429 N N . THR A 1 181 ? 5.308 1.560 -8.780 1.00 94.19 181 THR A N 1
ATOM 1430 C CA . THR A 1 181 ? 4.001 1.830 -8.167 1.00 94.19 181 THR A CA 1
ATOM 1431 C C . THR A 1 181 ? 4.045 2.827 -7.011 1.00 94.19 181 THR A C 1
ATOM 1433 O O . THR A 1 181 ? 3.018 3.081 -6.388 1.00 94.19 181 THR A O 1
ATOM 1436 N N . SER A 1 182 ? 5.224 3.342 -6.656 1.00 92.19 182 SER A N 1
ATOM 1437 C CA . SER A 1 182 ? 5.377 4.347 -5.601 1.00 92.19 182 SER A CA 1
ATOM 1438 C C . SER A 1 182 ? 6.716 5.092 -5.705 1.00 92.19 182 SER A C 1
ATOM 1440 O O . SER A 1 182 ? 7.694 4.519 -6.201 1.00 92.19 182 SER A O 1
ATOM 1442 N N . PRO A 1 183 ? 6.819 6.316 -5.144 1.00 93.44 183 PRO A N 1
ATOM 1443 C CA . PRO A 1 183 ? 8.095 7.020 -4.982 1.00 93.44 183 PRO A CA 1
ATOM 1444 C C . PRO A 1 183 ? 9.156 6.198 -4.240 1.00 93.44 183 PRO A C 1
ATOM 1446 O O . PRO A 1 183 ? 10.324 6.189 -4.616 1.00 93.44 183 PRO A O 1
ATOM 1449 N N . SER A 1 184 ? 8.752 5.447 -3.211 1.00 91.31 184 SER A N 1
ATOM 1450 C CA . SER A 1 184 ? 9.661 4.569 -2.464 1.00 91.31 184 SER A CA 1
ATOM 1451 C C . SER A 1 184 ? 10.158 3.380 -3.291 1.00 91.31 184 SER A C 1
ATOM 1453 O O . SER A 1 184 ? 11.306 2.968 -3.133 1.00 91.31 184 SER A O 1
ATOM 1455 N N . GLY A 1 185 ? 9.329 2.839 -4.191 1.00 93.38 185 GLY A N 1
ATOM 1456 C CA . GLY A 1 185 ? 9.734 1.808 -5.146 1.00 93.38 185 GLY A CA 1
ATOM 1457 C C . GLY A 1 185 ? 10.764 2.339 -6.142 1.00 93.38 185 GLY A C 1
ATOM 1458 O O . GLY A 1 185 ? 11.789 1.692 -6.350 1.00 93.38 185 GLY A O 1
ATOM 1459 N N . TRP A 1 186 ? 10.536 3.547 -6.674 1.00 96.31 186 TRP A N 1
ATOM 1460 C CA . TRP A 1 186 ? 11.508 4.248 -7.517 1.00 96.31 186 TRP A CA 1
ATOM 1461 C C . TRP A 1 186 ? 12.841 4.459 -6.801 1.00 96.31 186 TRP A C 1
ATOM 1463 O O . TRP A 1 186 ? 13.865 4.028 -7.316 1.00 96.31 186 TRP A O 1
ATOM 1473 N N . ALA A 1 187 ? 12.843 5.041 -5.599 1.00 94.75 187 ALA A N 1
ATOM 1474 C CA . ALA A 1 187 ? 14.079 5.322 -4.868 1.00 94.75 187 ALA A CA 1
ATOM 1475 C C . ALA A 1 187 ? 14.934 4.058 -4.657 1.00 94.75 187 ALA A C 1
ATOM 1477 O O . ALA A 1 187 ? 16.151 4.085 -4.836 1.00 94.75 187 ALA A O 1
ATOM 1478 N N . ARG A 1 188 ? 14.295 2.927 -4.328 1.00 94.38 188 ARG A N 1
ATOM 1479 C CA . ARG A 1 188 ? 14.978 1.637 -4.132 1.00 94.38 188 ARG A CA 1
ATOM 1480 C C . ARG A 1 188 ? 15.524 1.061 -5.436 1.00 94.38 188 ARG A C 1
ATOM 1482 O O . ARG A 1 188 ? 16.636 0.547 -5.442 1.00 94.38 188 ARG A O 1
ATOM 1489 N N . PHE A 1 189 ? 14.766 1.169 -6.526 1.00 96.88 189 PHE A N 1
ATOM 1490 C CA . PHE A 1 189 ? 15.228 0.776 -7.856 1.00 96.88 189 PHE A CA 1
ATOM 1491 C C . PHE A 1 189 ? 16.414 1.640 -8.315 1.00 96.88 189 PHE A C 1
ATOM 1493 O O . PHE A 1 189 ? 17.446 1.116 -8.727 1.00 96.88 189 PHE A O 1
ATOM 1500 N N . TYR A 1 190 ? 16.288 2.962 -8.185 1.00 96.25 190 TYR A N 1
ATOM 1501 C CA . TYR A 1 190 ? 17.254 3.948 -8.662 1.00 96.25 190 TYR A CA 1
ATOM 1502 C C . TYR A 1 190 ? 18.634 3.807 -8.011 1.00 96.25 190 TYR A C 1
ATOM 1504 O O . TYR A 1 190 ? 19.642 3.916 -8.704 1.00 96.25 190 TYR A O 1
ATOM 15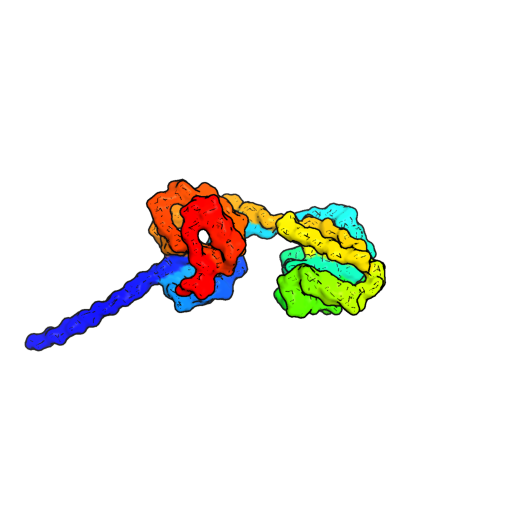12 N N . ILE A 1 191 ? 18.701 3.499 -6.708 1.00 94.56 191 ILE A N 1
ATOM 1513 C CA . ILE A 1 191 ? 19.978 3.274 -6.002 1.00 94.56 191 ILE A CA 1
ATOM 1514 C C . ILE A 1 191 ? 20.836 2.202 -6.689 1.00 94.56 191 ILE A C 1
ATOM 1516 O O . ILE A 1 191 ? 22.061 2.319 -6.673 1.00 94.56 191 ILE A O 1
ATOM 1520 N N . VAL A 1 192 ? 20.204 1.195 -7.296 1.00 95.00 192 VAL A N 1
ATOM 1521 C CA . VAL A 1 192 ? 20.886 0.137 -8.049 1.00 95.00 192 VAL A CA 1
ATOM 1522 C C . VAL A 1 192 ? 21.059 0.539 -9.513 1.00 95.00 192 VAL A C 1
ATOM 1524 O O . VAL A 1 192 ? 22.162 0.460 -10.047 1.00 95.00 192 VAL A O 1
ATOM 1527 N N . TYR A 1 193 ? 19.984 1.009 -10.152 1.00 96.25 193 TYR A N 1
ATOM 1528 C CA . TYR A 1 193 ? 19.957 1.310 -11.585 1.00 96.25 193 TYR A CA 1
ATOM 1529 C C . TYR A 1 193 ? 20.939 2.408 -12.007 1.00 96.25 193 TYR A C 1
ATOM 1531 O O . TYR A 1 193 ? 21.513 2.311 -13.084 1.00 96.25 193 TYR A O 1
ATOM 1539 N N . LYS A 1 194 ? 21.222 3.395 -11.147 1.00 95.19 194 LYS A N 1
ATOM 1540 C CA . LYS A 1 194 ? 22.187 4.475 -11.431 1.00 95.19 194 LYS A CA 1
ATOM 1541 C C . LYS A 1 194 ? 23.617 4.000 -11.743 1.00 95.19 194 LYS A C 1
ATOM 1543 O O . LYS A 1 194 ? 24.424 4.798 -12.201 1.00 95.19 194 LYS A O 1
ATOM 1548 N N . ASN A 1 195 ? 23.940 2.738 -11.451 1.00 95.62 195 ASN A N 1
ATOM 1549 C CA . ASN A 1 195 ? 25.242 2.134 -11.740 1.00 95.62 195 ASN A CA 1
ATOM 1550 C C . ASN A 1 195 ? 25.291 1.444 -13.119 1.00 95.62 195 ASN A C 1
ATOM 1552 O O . ASN A 1 195 ? 26.296 0.817 -13.445 1.00 95.62 195 ASN A O 1
ATOM 1556 N N . PHE A 1 196 ? 24.214 1.514 -13.906 1.00 94.50 196 PHE A N 1
ATOM 1557 C CA . PHE A 1 196 ? 24.092 0.882 -15.217 1.00 94.50 196 PHE A CA 1
ATOM 1558 C C . PHE A 1 196 ? 23.847 1.933 -16.302 1.00 94.50 196 PHE A C 1
ATOM 1560 O O . PHE A 1 196 ? 23.033 2.834 -16.123 1.00 94.50 196 PHE A O 1
ATOM 1567 N N . ASP A 1 197 ? 24.525 1.783 -17.441 1.00 89.44 197 ASP A N 1
ATOM 1568 C CA . ASP A 1 197 ? 24.477 2.730 -18.561 1.00 89.44 197 ASP A CA 1
ATOM 1569 C C . ASP A 1 197 ? 23.715 2.144 -19.759 1.00 89.44 197 ASP A C 1
ATOM 1571 O O . ASP A 1 197 ? 24.259 1.884 -20.830 1.00 89.44 197 ASP A O 1
ATOM 1575 N N . PHE A 1 198 ? 22.435 1.836 -19.546 1.00 90.94 198 PHE A N 1
ATOM 1576 C CA . PHE A 1 198 ? 21.515 1.475 -20.623 1.00 90.94 198 PHE A CA 1
ATOM 1577 C C . PHE A 1 198 ? 20.111 2.007 -20.326 1.00 90.94 198 PHE A C 1
ATOM 1579 O O . PHE A 1 198 ? 19.679 2.007 -19.168 1.00 90.94 198 PHE A O 1
ATOM 1586 N N . PRO A 1 199 ? 19.363 2.457 -21.346 1.00 92.00 199 PRO A N 1
ATOM 1587 C CA . PRO A 1 199 ? 18.040 3.020 -21.138 1.00 92.00 199 PRO A CA 1
ATOM 1588 C C . PRO A 1 199 ? 17.013 1.928 -20.818 1.00 92.00 199 PRO A C 1
ATOM 1590 O O . PRO A 1 199 ? 16.975 0.882 -21.462 1.00 92.00 199 PRO A O 1
ATOM 1593 N N . LEU A 1 200 ? 16.129 2.209 -19.861 1.00 96.25 200 LEU A N 1
ATOM 1594 C CA . LEU A 1 200 ? 14.924 1.425 -19.596 1.00 96.25 200 LEU A CA 1
ATOM 1595 C C . LEU A 1 200 ? 13.683 2.285 -19.789 1.00 96.25 200 LEU A C 1
ATOM 1597 O O . LEU A 1 200 ? 13.649 3.449 -19.384 1.00 96.25 200 LEU A O 1
ATOM 1601 N N . LYS A 1 201 ? 12.617 1.696 -20.337 1.00 97.38 201 LYS A N 1
ATOM 1602 C CA . LYS A 1 201 ? 11.308 2.350 -20.339 1.00 97.38 201 LYS A CA 1
ATOM 1603 C C . LYS A 1 201 ? 10.752 2.374 -18.914 1.00 97.38 201 LYS A C 1
ATOM 1605 O O . LYS A 1 201 ? 10.384 1.336 -18.365 1.00 97.38 201 LYS A O 1
ATOM 1610 N N . LEU A 1 202 ? 10.676 3.561 -18.318 1.00 98.25 202 LEU A N 1
ATOM 1611 C CA . LEU A 1 202 ? 10.118 3.753 -16.981 1.00 98.25 202 LEU A CA 1
ATOM 1612 C C . LEU A 1 202 ? 8.605 3.983 -17.070 1.00 98.25 202 LEU A C 1
ATOM 1614 O O . LEU A 1 202 ? 8.144 4.882 -17.776 1.00 98.25 202 LEU A O 1
ATOM 1618 N N . ILE A 1 203 ? 7.834 3.177 -16.344 1.00 98.31 203 ILE A N 1
ATOM 1619 C CA . ILE A 1 203 ? 6.369 3.236 -16.327 1.00 98.31 203 ILE A CA 1
ATOM 1620 C C . ILE A 1 203 ? 5.916 3.481 -14.890 1.00 98.31 203 ILE A C 1
ATOM 1622 O O . ILE A 1 203 ? 6.208 2.689 -13.994 1.00 98.31 203 ILE A O 1
ATOM 1626 N N . ALA A 1 204 ? 5.198 4.576 -14.660 1.00 97.88 204 ALA A N 1
ATOM 1627 C CA . ALA A 1 204 ? 4.677 4.959 -13.355 1.00 97.88 204 ALA A CA 1
ATOM 1628 C C . ALA A 1 204 ? 3.191 4.593 -13.228 1.00 97.88 204 ALA A C 1
ATOM 1630 O O . ALA A 1 204 ? 2.409 4.832 -14.144 1.00 97.88 204 ALA A O 1
ATOM 1631 N N . ILE A 1 205 ? 2.764 4.086 -12.067 1.00 96.00 205 ILE A N 1
ATOM 1632 C CA . ILE A 1 205 ? 1.330 3.845 -11.804 1.00 96.00 205 ILE A CA 1
ATOM 1633 C C . ILE A 1 205 ? 0.497 5.135 -11.806 1.00 96.00 205 ILE A C 1
ATOM 1635 O O . ILE A 1 205 ? -0.699 5.101 -12.060 1.00 96.00 205 ILE A O 1
ATOM 1639 N N . GLY A 1 206 ? 1.112 6.274 -11.481 1.00 94.75 206 GLY A N 1
ATOM 1640 C CA . GLY A 1 206 ? 0.404 7.533 -11.291 1.00 94.75 206 GLY A CA 1
ATOM 1641 C C . GLY A 1 206 ? 1.342 8.723 -11.127 1.00 94.75 206 GLY A C 1
ATOM 1642 O O . GLY A 1 206 ? 2.550 8.561 -10.918 1.00 94.75 206 GLY A O 1
ATOM 1643 N N . LYS A 1 207 ? 0.758 9.926 -11.171 1.00 95.00 207 LYS A N 1
ATOM 1644 C CA . LYS A 1 207 ? 1.473 11.215 -11.204 1.00 95.00 207 LYS A CA 1
ATOM 1645 C C . LYS A 1 207 ? 2.464 11.405 -10.056 1.00 95.00 207 LYS A C 1
ATOM 1647 O O . LYS A 1 207 ? 3.562 11.897 -10.281 1.00 95.00 207 LYS A O 1
ATOM 1652 N N . THR A 1 208 ? 2.135 10.951 -8.847 1.00 95.00 208 THR A N 1
ATOM 1653 C CA . THR A 1 208 ? 3.049 11.033 -7.695 1.00 95.00 208 THR A CA 1
ATOM 1654 C C . THR A 1 208 ? 4.339 10.242 -7.921 1.00 95.00 208 THR A 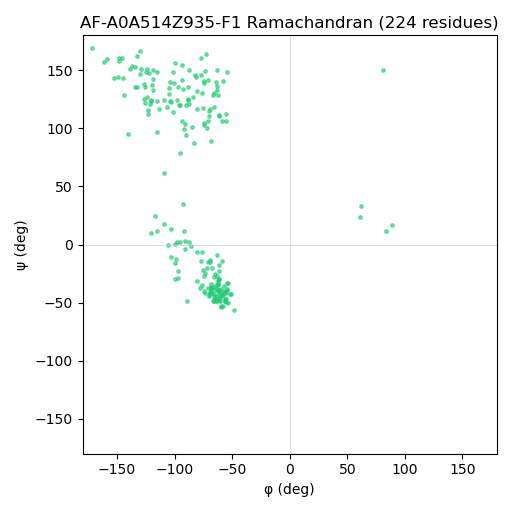C 1
ATOM 1656 O O . THR A 1 208 ? 5.421 10.701 -7.572 1.00 95.00 208 THR A O 1
ATOM 1659 N N . THR A 1 209 ? 4.247 9.060 -8.538 1.00 96.25 209 THR A N 1
ATOM 1660 C CA . THR A 1 209 ? 5.433 8.247 -8.851 1.00 96.25 209 THR A CA 1
ATOM 1661 C C . THR A 1 209 ? 6.201 8.835 -10.035 1.00 96.25 209 THR A C 1
ATOM 1663 O O . THR A 1 209 ? 7.424 8.903 -9.984 1.00 96.25 209 THR A O 1
ATOM 1666 N N . GLN A 1 210 ? 5.495 9.328 -11.058 1.00 97.75 210 GLN A N 1
ATOM 1667 C CA . GLN A 1 210 ? 6.099 10.017 -12.204 1.00 97.75 210 GLN A CA 1
ATOM 1668 C C . GLN A 1 210 ? 6.909 11.249 -11.766 1.00 97.75 210 GLN A C 1
ATOM 1670 O O . GLN A 1 210 ? 8.044 11.422 -12.201 1.00 97.75 210 GLN A O 1
ATOM 1675 N N . ALA A 1 211 ? 6.371 12.062 -10.850 1.00 97.31 211 ALA A N 1
ATOM 1676 C CA . ALA A 1 211 ? 7.066 13.221 -10.292 1.00 97.31 211 ALA A CA 1
ATOM 1677 C C . ALA A 1 211 ? 8.345 12.829 -9.531 1.00 97.31 211 ALA A C 1
ATOM 1679 O O . ALA A 1 211 ? 9.372 13.488 -9.676 1.00 97.31 211 ALA A O 1
ATOM 1680 N N . ALA A 1 212 ? 8.314 11.730 -8.766 1.00 97.44 212 ALA A N 1
ATOM 1681 C CA . ALA A 1 212 ? 9.497 11.220 -8.071 1.00 97.44 212 ALA A CA 1
ATOM 1682 C C . ALA A 1 212 ? 10.598 10.760 -9.043 1.00 97.44 212 ALA A C 1
ATOM 1684 O O . ALA A 1 212 ? 11.776 10.999 -8.788 1.00 97.44 212 ALA A O 1
ATOM 1685 N N . ILE A 1 213 ? 10.216 10.144 -10.167 1.00 97.94 213 ILE A N 1
ATOM 1686 C CA . ILE A 1 213 ? 11.144 9.754 -11.238 1.00 97.94 213 ILE A CA 1
ATOM 1687 C C . ILE A 1 213 ? 11.762 11.001 -11.894 1.00 97.94 213 ILE A C 1
ATOM 1689 O O . ILE A 1 213 ? 12.985 11.096 -12.027 1.00 97.94 213 ILE A O 1
ATOM 1693 N N . ALA A 1 214 ? 10.932 11.994 -12.229 1.00 97.75 214 ALA A N 1
ATOM 1694 C CA . ALA A 1 214 ? 11.364 13.250 -12.844 1.00 97.75 214 ALA A CA 1
ATOM 1695 C C . ALA A 1 214 ? 12.319 14.063 -11.955 1.00 97.75 214 ALA A C 1
ATOM 1697 O O . ALA A 1 214 ? 13.264 14.666 -12.461 1.00 97.75 214 ALA A O 1
ATOM 1698 N N . ALA A 1 215 ? 12.140 14.025 -10.630 1.00 97.25 215 ALA A N 1
ATOM 1699 C CA . ALA A 1 215 ? 13.029 14.688 -9.672 1.00 97.25 215 ALA A CA 1
ATOM 1700 C C . ALA A 1 215 ? 14.482 14.170 -9.711 1.00 97.25 215 ALA A C 1
ATOM 1702 O O . ALA A 1 215 ? 15.390 14.841 -9.224 1.00 97.25 215 ALA A O 1
ATOM 1703 N N . ASN A 1 216 ? 14.722 12.993 -10.298 1.00 95.88 216 ASN A N 1
ATOM 1704 C CA . ASN A 1 216 ? 16.061 12.451 -10.530 1.00 95.88 216 ASN A CA 1
ATOM 1705 C C . ASN A 1 216 ? 16.527 12.578 -11.992 1.00 95.88 216 ASN A C 1
ATOM 1707 O O . ASN A 1 216 ? 17.523 11.963 -12.357 1.00 95.88 216 ASN A O 1
ATOM 1711 N N . GLY A 1 217 ? 15.838 13.373 -12.818 1.00 95.69 217 GLY A N 1
ATOM 1712 C CA . GLY A 1 217 ? 16.222 13.649 -14.206 1.00 95.69 217 GLY A CA 1
ATOM 1713 C C . GLY A 1 217 ? 15.771 12.596 -15.222 1.00 95.69 217 GLY A C 1
ATOM 1714 O O . GLY A 1 217 ? 16.215 12.630 -16.366 1.00 95.69 217 GLY A O 1
ATOM 1715 N N . PHE A 1 218 ? 14.892 11.668 -14.832 1.00 97.12 218 PHE A N 1
ATOM 1716 C CA . PHE A 1 218 ? 14.399 10.609 -15.711 1.00 97.12 218 PHE A CA 1
ATOM 1717 C C . PHE A 1 218 ? 13.002 10.911 -16.253 1.00 97.12 218 PHE A C 1
ATOM 1719 O O . PHE A 1 218 ? 12.158 11.500 -15.578 1.00 97.12 218 PHE A O 1
ATOM 1726 N N . VAL A 1 219 ? 12.726 10.432 -17.465 1.00 96.56 219 VAL A N 1
ATOM 1727 C CA . VAL A 1 219 ? 11.396 10.504 -18.079 1.00 96.56 219 VAL A CA 1
ATOM 1728 C C . VAL A 1 219 ? 10.669 9.178 -17.866 1.00 96.56 219 VAL A C 1
ATOM 1730 O O . VAL A 1 219 ? 11.244 8.106 -18.044 1.00 96.56 219 VAL A O 1
ATOM 1733 N N . SER A 1 220 ? 9.393 9.249 -17.492 1.00 97.62 220 SER A N 1
ATOM 1734 C CA . SER A 1 220 ? 8.504 8.088 -17.399 1.00 97.62 220 SER A CA 1
ATOM 1735 C C . SER A 1 220 ? 7.136 8.402 -17.990 1.00 97.62 220 SER A C 1
ATOM 1737 O O . SER A 1 220 ? 6.707 9.557 -17.989 1.00 97.62 220 SER A O 1
ATOM 1739 N N . ILE A 1 221 ? 6.450 7.365 -18.462 1.00 97.69 221 ILE A N 1
ATOM 1740 C CA . ILE A 1 221 ? 5.050 7.452 -18.898 1.00 97.69 221 ILE A CA 1
ATOM 1741 C C . ILE A 1 221 ? 4.121 6.942 -17.799 1.00 97.69 221 ILE A C 1
ATOM 1743 O O . ILE A 1 221 ? 4.534 6.131 -16.960 1.00 97.69 221 ILE A O 1
ATOM 1747 N N . LEU A 1 222 ? 2.865 7.380 -17.807 1.00 97.44 222 LEU A N 1
ATOM 1748 C CA . LEU A 1 222 ? 1.853 6.767 -16.954 1.00 97.44 222 LEU A CA 1
ATOM 1749 C C . LEU A 1 222 ? 1.455 5.398 -17.514 1.00 97.44 222 LEU A C 1
ATOM 1751 O O . LEU A 1 222 ? 1.472 5.173 -18.722 1.00 97.44 222 LEU A O 1
ATOM 1755 N N . LYS A 1 223 ? 1.083 4.470 -16.628 1.00 95.25 223 LYS A N 1
ATOM 1756 C CA . LYS A 1 223 ? 0.619 3.129 -17.011 1.00 95.25 223 LYS A CA 1
ATOM 1757 C C . LYS A 1 223 ? -0.493 3.188 -18.061 1.00 95.25 223 LYS A C 1
ATOM 1759 O O . LYS A 1 223 ? -0.449 2.422 -19.014 1.00 95.25 223 LYS A O 1
ATOM 1764 N N . ASP A 1 224 ? -1.442 4.104 -17.902 1.00 91.50 224 ASP A N 1
ATOM 1765 C CA . ASP A 1 224 ? -2.606 4.223 -18.787 1.00 91.50 224 ASP A CA 1
ATOM 1766 C C . ASP A 1 224 ? -2.279 4.878 -20.145 1.00 91.50 224 ASP A C 1
ATOM 1768 O O . ASP A 1 224 ? -3.122 4.900 -21.035 1.00 91.50 224 ASP A O 1
ATOM 1772 N N . GLU A 1 225 ? -1.051 5.377 -20.325 1.00 93.06 225 GLU A N 1
ATOM 1773 C CA . GLU A 1 225 ? -0.529 5.933 -21.585 1.00 93.06 225 GLU A CA 1
ATOM 1774 C C . GLU A 1 225 ? 0.271 4.895 -22.399 1.00 93.06 225 GLU A C 1
ATOM 1776 O O . GLU A 1 225 ? 0.851 5.230 -23.435 1.00 93.06 225 GLU A O 1
ATOM 1781 N N . LEU A 1 226 ? 0.354 3.649 -21.913 1.00 87.81 226 LEU A N 1
ATOM 1782 C CA . LEU A 1 226 ? 1.046 2.533 -22.563 1.00 87.81 226 LEU A CA 1
ATOM 1783 C C . LEU A 1 226 ? 0.145 1.773 -23.540 1.00 87.81 226 LEU A C 1
ATOM 1785 O O . LEU A 1 226 ? 0.674 1.431 -24.619 1.00 87.81 226 LEU A O 1
#

Nearest PDB structures (foldseek):
  3re1-assembly2_B  TM=7.698E-01  e=1.034E-10  Pseudomonas syringae pv. tomato str. DC3000
  3mw8-assembly1_A  TM=7.793E-01  e=5.407E-10  Shewanella amazonensis SB2B
  4es6-assembly1_A  TM=7.001E-01  e=5.414E-09  Pseudomonas aeruginosa PAO1
  3d8s-assembly1_A  TM=4.692E-01  e=2.509E-10  Thermus thermophilus HB27
  2ps9-assembly2_B  TM=2.006E-01  e=6.152E-01  Escherichia coli